Protein AF-A0A920ANR1-F1 (afdb_monomer)

Foldseek 3Di:
DDKDKDKAFQCLPVCQVVQHQEEIEIEIPDDDCCVQVVCVPGSYHYDYDYFVPLLVLLLLLLLLLLLVLLLCVLVVVDDVVSVVSLVLSLVLSLVQCVLVVGDNVCCPPRSHSRNSCSSSPDCSNLSSVLSNCLNVVVVNVPDPVVPRSNLVSLVVLVPPPSDPCVVPLSSVLSSVVVVPDDNVVSVVVVVPDDDDDD

Mean predicted aligned error: 4.08 Å

Nearest PDB structures (foldseek):
  3k96-assembly1_B  TM=9.036E-01  e=1.913E-11  Coxiella burnetii RSA 493
  1z82-assembly1_B  TM=8.761E-01  e=7.808E-11  Thermotoga maritima MSB8
  1n1e-assembly1_B  TM=9.189E-01  e=4.307E-10  Leishmania mexicana
  1evy-assembly1_A  TM=8.720E-01  e=5.537E-10  Leishmania mexicana
  6e90-assembly2_B  TM=8.122E-01  e=1.460E-07  Homo sapiens

Radius of gyration: 17.28 Å; Cα contacts (8 Å, |Δi|>4): 291; chains: 1; bounding box: 46×39×44 Å

Sequence (198 aa):
MKNYHFLSGPSFADEVLYGKPTALSLSSNKINKNIGNIFKDTNIRIYYSEGYKTLEFLGILKNIYAIGAGIIDATSLGQNARAAYITRCIVEIKSILKSLNLNTNMIYSLGGIGDLILSCSSNKSRNYNFGFCFEKKNKYKTLNRKTIEGINSCLNIKNNKKINISKFPIINSVIKIINGSPPKKEIKILLNRKFKNE

Structure (mmCIF, N/CA/C/O backbone):
data_AF-A0A920ANR1-F1
#
_entry.id   AF-A0A920ANR1-F1
#
loop_
_atom_site.group_PDB
_atom_site.id
_atom_site.type_symbol
_atom_site.label_atom_id
_atom_site.label_alt_id
_atom_site.label_comp_id
_atom_site.label_asym_id
_atom_site.label_entity_id
_atom_site.label_seq_id
_atom_site.pdbx_PDB_ins_code
_atom_site.Cartn_x
_atom_site.Cartn_y
_atom_site.Cartn_z
_atom_site.occupancy
_atom_site.B_iso_or_equiv
_atom_site.auth_seq_id
_atom_site.auth_comp_id
_atom_site.auth_asym_id
_atom_site.auth_atom_id
_atom_site.pdbx_PDB_model_num
ATOM 1 N N . MET A 1 1 ? 29.065 4.389 -4.515 1.00 56.06 1 MET A N 1
ATOM 2 C CA . MET A 1 1 ? 27.816 3.649 -4.205 1.00 56.06 1 MET A CA 1
ATOM 3 C C . MET A 1 1 ? 27.640 2.537 -5.231 1.00 56.06 1 MET A C 1
ATOM 5 O O . MET A 1 1 ? 27.816 2.819 -6.410 1.00 56.06 1 MET A O 1
ATOM 9 N N . LYS A 1 2 ? 27.332 1.298 -4.816 1.00 72.44 2 LYS A N 1
ATOM 10 C CA . LYS A 1 2 ? 26.993 0.208 -5.754 1.00 72.44 2 LYS A CA 1
ATOM 11 C C . LYS A 1 2 ? 25.736 0.588 -6.552 1.00 72.44 2 LYS A C 1
ATOM 13 O O . LYS A 1 2 ? 24.834 1.211 -5.996 1.00 72.44 2 LYS A O 1
ATOM 18 N N . ASN A 1 3 ? 25.698 0.251 -7.840 1.00 84.31 3 ASN A N 1
ATOM 19 C CA . ASN A 1 3 ? 24.499 0.413 -8.663 1.00 84.31 3 ASN A CA 1
ATOM 20 C C . ASN A 1 3 ? 23.515 -0.706 -8.307 1.00 84.31 3 ASN A C 1
ATOM 22 O O . ASN A 1 3 ? 23.894 -1.873 -8.382 1.00 84.31 3 ASN A O 1
ATOM 26 N N . TYR A 1 4 ? 22.298 -0.364 -7.894 1.00 87.94 4 TYR A N 1
ATOM 27 C CA . TYR A 1 4 ? 21.265 -1.346 -7.568 1.00 87.94 4 TYR A CA 1
ATOM 28 C C . TYR A 1 4 ? 19.956 -0.997 -8.264 1.00 87.94 4 TYR A C 1
ATOM 30 O O . TYR A 1 4 ? 19.668 0.172 -8.537 1.00 87.94 4 TYR A O 1
ATOM 38 N N . HIS A 1 5 ? 19.166 -2.025 -8.552 1.00 91.00 5 HIS A N 1
ATOM 39 C CA . HIS A 1 5 ? 17.889 -1.911 -9.242 1.00 91.00 5 HIS A CA 1
ATOM 40 C C . HIS A 1 5 ? 16.788 -2.450 -8.340 1.00 91.00 5 HIS A C 1
ATOM 42 O O . HIS A 1 5 ? 16.954 -3.466 -7.671 1.00 91.00 5 HIS A O 1
ATOM 48 N N . PHE A 1 6 ? 15.674 -1.738 -8.315 1.00 91.75 6 PHE A N 1
ATOM 49 C CA . PHE A 1 6 ? 14.505 -2.027 -7.510 1.00 91.75 6 PHE A CA 1
ATOM 50 C C . PHE A 1 6 ? 13.339 -2.352 -8.436 1.00 91.75 6 PHE A C 1
ATOM 52 O O . PHE A 1 6 ? 13.043 -1.585 -9.356 1.00 91.75 6 PHE A O 1
ATOM 59 N N . LEU A 1 7 ? 12.695 -3.487 -8.185 1.00 93.69 7 LEU A N 1
ATOM 60 C CA . LEU A 1 7 ? 11.531 -3.961 -8.918 1.00 93.69 7 LEU A CA 1
ATOM 61 C C . LEU A 1 7 ? 10.326 -3.921 -7.977 1.00 93.69 7 LEU A C 1
ATOM 63 O O . LEU A 1 7 ? 10.382 -4.476 -6.882 1.00 93.69 7 LEU A O 1
ATOM 67 N N . SER A 1 8 ? 9.250 -3.252 -8.380 1.00 94.06 8 SER A N 1
ATOM 68 C CA . SER A 1 8 ? 8.044 -3.120 -7.560 1.00 94.06 8 SER A CA 1
ATOM 69 C C . SER A 1 8 ? 6.803 -2.962 -8.422 1.00 94.06 8 SER A C 1
ATOM 71 O O . SER A 1 8 ? 6.839 -2.339 -9.481 1.00 94.06 8 SER A O 1
ATOM 73 N N . GLY A 1 9 ? 5.700 -3.548 -7.979 1.00 95.81 9 GLY A N 1
ATOM 74 C CA . GLY A 1 9 ? 4.444 -3.559 -8.706 1.00 95.81 9 GLY A CA 1
ATOM 75 C C . GLY A 1 9 ? 3.549 -4.706 -8.249 1.00 95.81 9 GLY A C 1
ATOM 76 O O . GLY A 1 9 ? 3.960 -5.508 -7.411 1.00 95.81 9 GLY A O 1
ATOM 77 N N . PRO A 1 10 ? 2.325 -4.784 -8.786 1.00 96.44 10 PRO A N 1
ATOM 78 C CA . PRO A 1 10 ? 1.411 -5.877 -8.501 1.00 96.44 10 PRO A CA 1
ATOM 79 C C . PRO A 1 10 ? 1.960 -7.196 -9.068 1.00 96.44 10 PRO A C 1
ATOM 81 O O . PRO A 1 10 ? 1.969 -7.393 -10.280 1.00 96.44 10 PRO A O 1
ATOM 84 N N . SER A 1 11 ? 2.432 -8.093 -8.198 1.00 95.50 11 SER A N 1
ATOM 85 C CA . SER A 1 11 ? 3.096 -9.340 -8.609 1.00 95.50 11 SER A CA 1
ATOM 86 C C . SER A 1 11 ? 2.984 -10.457 -7.570 1.00 95.50 11 SER A C 1
ATOM 88 O O . SER A 1 11 ? 3.973 -10.873 -6.961 1.00 95.50 11 SER A O 1
ATOM 90 N N . PHE A 1 12 ? 1.774 -10.979 -7.346 1.00 94.88 12 PHE A N 1
ATOM 91 C CA . PHE A 1 12 ? 1.640 -12.176 -6.512 1.00 94.88 12 PHE A CA 1
ATOM 92 C C . PHE A 1 12 ? 2.493 -13.319 -7.072 1.00 94.88 12 PHE A C 1
ATOM 94 O O . PHE A 1 12 ? 2.403 -13.658 -8.250 1.00 94.88 12 PHE A O 1
ATOM 101 N N . ALA A 1 13 ? 3.352 -13.884 -6.221 1.00 92.69 13 ALA A N 1
ATOM 102 C CA . ALA A 1 13 ? 4.386 -14.826 -6.641 1.00 92.69 13 ALA A CA 1
ATOM 103 C C . ALA A 1 13 ? 3.799 -16.068 -7.322 1.00 92.69 13 ALA A C 1
ATOM 105 O O . ALA A 1 13 ? 4.332 -16.533 -8.318 1.00 92.69 13 ALA A O 1
ATOM 106 N N . ASP A 1 14 ? 2.676 -16.569 -6.819 1.00 93.62 14 ASP A N 1
ATOM 107 C CA . ASP A 1 14 ? 1.906 -17.658 -7.408 1.00 93.62 14 ASP A CA 1
ATOM 108 C C . ASP A 1 14 ? 1.413 -17.320 -8.823 1.00 93.62 14 ASP A C 1
ATOM 110 O O . ASP A 1 14 ? 1.565 -18.129 -9.730 1.00 93.62 14 ASP A O 1
ATOM 114 N N . GLU A 1 15 ? 0.905 -16.111 -9.062 1.00 95.94 15 GLU A N 1
ATOM 115 C CA . GLU A 1 15 ? 0.478 -15.689 -10.405 1.00 95.94 15 GLU A CA 1
ATOM 116 C C . GLU A 1 15 ? 1.656 -15.559 -11.373 1.00 95.94 15 GLU A C 1
ATOM 118 O O . GLU A 1 15 ? 1.554 -16.002 -12.518 1.00 95.94 15 GLU A O 1
ATOM 123 N N . VAL A 1 16 ? 2.793 -15.042 -10.899 1.00 96.06 16 VAL A N 1
ATOM 124 C CA . VAL A 1 16 ? 4.039 -14.996 -11.675 1.00 96.06 16 VAL A CA 1
ATOM 125 C C . VAL A 1 16 ? 4.520 -16.408 -12.025 1.00 96.06 16 VAL A C 1
ATOM 127 O O . VAL A 1 16 ? 4.852 -16.667 -13.180 1.00 96.06 16 VAL A O 1
ATOM 130 N N . LEU A 1 17 ? 4.513 -17.334 -11.060 1.00 96.06 17 LEU A N 1
ATOM 131 C CA . LEU A 1 17 ? 4.903 -18.735 -11.260 1.00 96.06 17 LEU A CA 1
ATOM 132 C C . LEU A 1 17 ? 4.004 -19.449 -12.278 1.00 96.06 17 LEU A C 1
ATOM 134 O O . LEU A 1 17 ? 4.497 -20.239 -13.076 1.00 96.06 17 LEU A O 1
ATOM 138 N N . TYR A 1 18 ? 2.706 -19.139 -12.296 1.00 96.94 18 TYR A N 1
ATOM 139 C CA . TYR A 1 18 ? 1.759 -19.663 -13.286 1.00 96.94 18 TYR A CA 1
ATOM 140 C C . TYR A 1 18 ? 1.751 -18.886 -14.612 1.00 96.94 18 TYR A C 1
ATOM 142 O O . TYR A 1 18 ? 0.837 -19.061 -15.422 1.00 96.94 18 TYR A O 1
ATOM 150 N N . GLY A 1 19 ? 2.729 -18.004 -14.836 1.00 96.44 19 GLY A N 1
ATOM 151 C CA . GLY A 1 19 ? 2.866 -17.245 -16.074 1.00 96.44 19 GLY A CA 1
ATOM 152 C C . GLY A 1 19 ? 1.687 -16.311 -16.347 1.00 96.44 19 GLY A C 1
ATOM 153 O O . GLY A 1 19 ? 1.358 -16.073 -17.504 1.00 96.44 19 GLY A O 1
ATOM 154 N N . LYS A 1 20 ? 1.001 -15.794 -15.324 1.00 97.75 20 LYS A N 1
ATOM 155 C CA . LYS A 1 20 ? -0.071 -14.813 -15.530 1.00 97.75 20 LYS 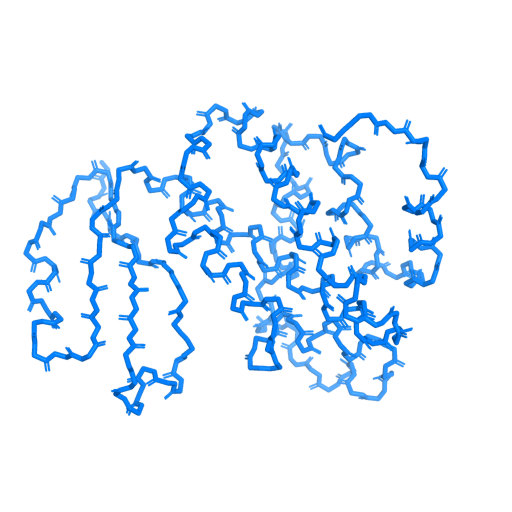A CA 1
ATOM 156 C C . LYS A 1 20 ? 0.515 -13.432 -15.869 1.00 97.75 20 LYS A C 1
ATOM 158 O O . LYS A 1 20 ? 1.598 -13.097 -15.378 1.00 97.75 20 LYS A O 1
ATOM 163 N N . PRO A 1 21 ? -0.184 -12.617 -16.686 1.00 97.94 21 PRO A N 1
ATOM 164 C CA . PRO A 1 21 ? 0.271 -11.274 -17.031 1.00 97.94 21 PRO A CA 1
ATOM 165 C C . PRO A 1 21 ? 0.593 -10.444 -15.788 1.00 97.94 21 PRO A C 1
ATOM 167 O O . PRO A 1 21 ? -0.245 -10.283 -14.905 1.00 97.94 21 PRO A O 1
ATOM 170 N N . THR A 1 22 ? 1.812 -9.916 -15.728 1.00 97.88 22 THR A N 1
ATOM 171 C CA . THR A 1 22 ? 2.321 -9.152 -14.584 1.00 97.88 22 THR A CA 1
ATOM 172 C C . THR A 1 22 ? 3.025 -7.901 -15.093 1.00 97.88 22 THR A C 1
ATOM 174 O O . THR A 1 22 ? 3.828 -7.973 -16.017 1.00 97.88 22 THR A O 1
ATOM 177 N N . ALA A 1 23 ? 2.762 -6.741 -14.495 1.00 97.50 23 ALA A N 1
ATOM 178 C CA . ALA A 1 23 ? 3.420 -5.490 -14.867 1.00 97.50 23 ALA A CA 1
ATOM 179 C C . ALA A 1 23 ? 4.179 -4.914 -13.670 1.00 97.50 23 ALA A C 1
ATOM 181 O O . ALA A 1 23 ? 3.618 -4.764 -12.585 1.00 97.50 23 ALA A O 1
ATOM 182 N N . LEU A 1 24 ? 5.448 -4.555 -13.871 1.00 97.12 24 LEU A N 1
ATOM 183 C CA . LEU A 1 24 ? 6.342 -4.100 -12.806 1.00 97.12 24 LEU A CA 1
ATOM 184 C C . LEU A 1 24 ? 7.058 -2.802 -13.173 1.00 97.12 24 LEU A C 1
ATOM 186 O O . LEU A 1 24 ? 7.489 -2.605 -14.308 1.00 97.12 24 LEU A O 1
ATOM 190 N N . SER A 1 25 ? 7.235 -1.929 -12.186 1.00 96.44 25 SER A N 1
ATOM 191 C CA . SER A 1 25 ? 8.137 -0.785 -12.258 1.00 96.44 25 SER A CA 1
ATOM 192 C C . SER A 1 25 ? 9.563 -1.212 -11.909 1.00 96.44 25 SER A C 1
ATOM 194 O O . SER A 1 25 ? 9.802 -1.765 -10.837 1.00 96.44 25 SER A O 1
ATOM 196 N N . LEU A 1 26 ? 10.516 -0.914 -12.790 1.00 95.69 26 LEU A N 1
ATOM 197 C CA . LEU A 1 26 ? 11.950 -1.069 -12.560 1.00 95.69 26 LEU A CA 1
ATOM 198 C C . LEU A 1 26 ? 12.580 0.313 -12.387 1.00 95.69 26 LEU A C 1
ATOM 200 O O . LEU A 1 26 ? 12.475 1.158 -13.273 1.00 95.69 26 LEU A O 1
ATOM 204 N N . SER A 1 27 ? 13.268 0.541 -11.274 1.00 94.12 27 SER A N 1
ATOM 205 C CA . SER A 1 27 ? 13.925 1.814 -10.974 1.00 94.12 27 SER A CA 1
ATOM 206 C C . SER A 1 27 ? 15.315 1.598 -10.394 1.00 94.12 27 SER A C 1
ATOM 208 O O . SER A 1 27 ? 15.627 0.540 -9.864 1.00 94.12 27 SER A O 1
ATOM 210 N N . SER A 1 28 ? 16.179 2.602 -10.486 1.00 92.56 28 SER A N 1
ATOM 211 C CA . SER A 1 28 ? 17.547 2.545 -9.967 1.00 92.56 28 SER A CA 1
ATOM 212 C C . SER A 1 28 ? 18.103 3.955 -9.787 1.00 92.56 28 SER A C 1
ATOM 214 O O . SER A 1 28 ? 17.519 4.918 -10.283 1.00 92.56 28 SER A O 1
ATOM 216 N N . ASN A 1 29 ? 19.233 4.084 -9.094 1.00 89.75 29 ASN A N 1
ATOM 217 C CA . ASN A 1 29 ? 20.048 5.296 -9.130 1.00 89.75 29 ASN A CA 1
ATOM 218 C C . ASN A 1 29 ? 20.759 5.485 -10.484 1.00 89.75 29 ASN A C 1
ATOM 220 O O . ASN A 1 29 ? 20.973 6.623 -10.890 1.00 89.75 29 ASN A O 1
ATOM 224 N N . LYS A 1 30 ? 21.103 4.399 -11.192 1.00 90.62 30 LYS A N 1
ATOM 225 C CA . LYS A 1 30 ? 21.605 4.421 -12.575 1.00 90.62 30 LYS A CA 1
ATOM 226 C C . LYS A 1 30 ? 21.018 3.240 -13.348 1.00 90.62 30 LYS A C 1
ATOM 228 O O . LYS A 1 30 ? 21.574 2.137 -13.392 1.00 90.62 30 LYS A O 1
ATOM 233 N N . ILE A 1 31 ? 19.855 3.473 -13.952 1.00 88.62 31 ILE A N 1
ATOM 234 C CA . ILE A 1 31 ? 19.064 2.405 -14.560 1.00 88.62 31 ILE A CA 1
ATOM 235 C C . ILE A 1 31 ? 19.802 1.727 -15.718 1.00 88.62 31 ILE A C 1
ATOM 237 O O . ILE A 1 31 ? 20.310 2.378 -16.626 1.00 88.62 31 ILE A O 1
ATOM 241 N N . ASN A 1 32 ? 19.864 0.396 -15.669 1.00 90.69 32 ASN A N 1
ATOM 242 C CA . ASN A 1 32 ? 20.399 -0.427 -16.743 1.00 90.69 32 ASN A CA 1
ATOM 243 C C . ASN A 1 32 ? 19.209 -1.007 -17.505 1.00 90.69 32 ASN A C 1
ATOM 245 O O . ASN A 1 32 ? 18.534 -1.911 -17.010 1.00 90.69 32 ASN A O 1
ATOM 249 N N . LYS A 1 33 ? 18.937 -0.473 -18.700 1.00 89.69 33 LYS A N 1
ATOM 250 C CA . LYS A 1 33 ? 17.784 -0.903 -19.499 1.00 89.69 33 LYS A CA 1
ATOM 251 C C . LYS A 1 33 ? 17.888 -2.370 -19.933 1.00 89.69 33 LYS A C 1
ATOM 253 O O . LYS A 1 33 ? 16.849 -3.011 -20.063 1.00 89.69 33 LYS A O 1
ATOM 258 N N . ASN A 1 34 ? 19.092 -2.944 -20.005 1.00 92.31 34 ASN A N 1
ATOM 259 C CA . ASN A 1 34 ? 19.286 -4.351 -20.373 1.00 92.31 34 ASN A CA 1
ATOM 260 C C . ASN A 1 34 ? 18.657 -5.330 -19.370 1.00 92.31 34 ASN A C 1
ATOM 262 O O . ASN A 1 34 ? 18.350 -6.453 -19.748 1.00 92.31 34 ASN A O 1
ATOM 266 N N . ILE A 1 35 ? 18.384 -4.912 -18.127 1.00 91.75 35 ILE A N 1
ATOM 267 C CA . ILE A 1 35 ? 17.653 -5.742 -17.152 1.00 91.75 35 ILE A CA 1
ATOM 268 C C . ILE A 1 35 ? 16.242 -6.072 -17.650 1.00 91.75 35 ILE A C 1
ATOM 270 O O . ILE A 1 35 ? 15.739 -7.157 -17.386 1.00 91.75 35 ILE A O 1
ATOM 274 N N . GLY A 1 36 ? 15.615 -5.175 -18.417 1.00 93.00 36 GLY A N 1
ATOM 275 C CA . GLY A 1 36 ? 14.313 -5.448 -19.025 1.00 93.00 36 GLY A CA 1
ATOM 276 C C . GLY A 1 36 ? 14.344 -6.637 -19.989 1.00 93.00 36 GLY A C 1
ATOM 277 O O . GLY A 1 36 ? 13.360 -7.364 -20.078 1.00 93.00 36 GLY A O 1
ATOM 278 N N . ASN A 1 37 ? 15.484 -6.891 -20.644 1.00 93.81 37 ASN A N 1
ATOM 279 C CA . ASN A 1 37 ? 15.624 -7.990 -21.602 1.00 93.81 37 ASN A CA 1
ATOM 280 C C . ASN A 1 37 ? 15.560 -9.367 -20.932 1.00 93.81 37 ASN A C 1
ATOM 282 O O . ASN A 1 37 ? 15.189 -10.328 -21.594 1.00 93.81 37 ASN A O 1
ATOM 286 N N . ILE A 1 38 ? 15.843 -9.458 -19.626 1.00 94.25 38 ILE A N 1
ATOM 287 C CA . ILE A 1 38 ? 15.708 -10.700 -18.843 1.00 94.25 38 ILE A CA 1
ATOM 288 C C . ILE A 1 38 ? 14.252 -11.205 -18.862 1.00 94.25 38 ILE A C 1
ATOM 290 O O . ILE A 1 38 ? 14.008 -12.398 -18.722 1.00 94.25 38 ILE A O 1
ATOM 294 N N . PHE A 1 39 ? 13.284 -10.309 -19.076 1.00 95.25 39 PHE A N 1
ATOM 295 C CA . PHE A 1 39 ? 11.854 -10.616 -19.047 1.00 95.25 39 PHE A CA 1
ATOM 296 C C . PHE A 1 39 ? 11.218 -10.762 -20.440 1.00 95.25 39 PHE A C 1
ATOM 298 O O . PHE A 1 39 ? 10.007 -10.952 -20.520 1.00 95.25 39 PHE A O 1
ATOM 305 N N . LYS A 1 40 ? 11.992 -10.661 -21.534 1.00 92.44 40 LYS A N 1
ATOM 306 C CA . LYS A 1 40 ? 11.461 -10.552 -22.908 1.00 92.44 40 LYS A CA 1
ATOM 307 C C . LYS A 1 40 ? 10.573 -11.731 -23.321 1.00 92.44 40 LYS A C 1
ATOM 309 O O . LYS A 1 40 ? 9.545 -11.507 -23.949 1.00 92.44 40 LYS A O 1
ATOM 314 N N . ASP A 1 41 ? 10.938 -12.941 -22.911 1.00 94.75 41 ASP A N 1
ATOM 315 C CA . ASP A 1 41 ? 10.225 -14.179 -23.253 1.00 94.75 41 ASP A CA 1
ATOM 316 C C . ASP A 1 41 ? 9.337 -14.668 -22.091 1.00 94.75 41 ASP A C 1
ATOM 318 O O . ASP A 1 41 ? 9.094 -15.859 -21.911 1.00 94.75 41 ASP A O 1
ATOM 322 N N . THR A 1 42 ? 8.870 -13.733 -21.259 1.00 96.00 42 THR A N 1
ATOM 323 C CA . THR A 1 42 ? 7.984 -13.992 -20.116 1.00 96.00 42 THR A CA 1
ATOM 324 C C . THR A 1 42 ? 6.688 -13.189 -20.240 1.00 96.00 42 THR A C 1
ATOM 326 O O . THR A 1 42 ? 6.604 -12.241 -21.016 1.00 96.00 42 THR A O 1
ATOM 329 N N . ASN A 1 43 ? 5.694 -13.485 -19.397 1.00 97.50 43 ASN A N 1
ATOM 330 C CA . ASN A 1 43 ? 4.470 -12.676 -19.283 1.00 97.50 43 ASN A CA 1
ATOM 331 C C . ASN A 1 43 ? 4.631 -11.456 -18.349 1.00 97.50 43 ASN A C 1
ATOM 333 O O . ASN A 1 43 ? 3.644 -10.908 -17.849 1.00 97.50 43 ASN A O 1
ATOM 337 N N . ILE A 1 44 ? 5.875 -11.027 -18.100 1.00 98.06 44 ILE A N 1
ATOM 338 C CA . ILE A 1 44 ? 6.210 -9.876 -17.259 1.00 98.06 44 ILE A CA 1
ATOM 339 C C . ILE A 1 44 ? 6.545 -8.666 -18.137 1.00 98.06 44 ILE A C 1
ATOM 341 O O . ILE A 1 44 ? 7.512 -8.661 -18.897 1.00 98.06 44 ILE A O 1
ATOM 345 N N . ARG A 1 45 ? 5.794 -7.577 -17.966 1.00 97.25 45 ARG A N 1
ATOM 346 C CA . ARG A 1 45 ? 6.056 -6.287 -18.607 1.00 97.25 45 ARG A CA 1
ATOM 347 C C . ARG A 1 45 ? 6.800 -5.346 -17.660 1.00 97.25 45 ARG A C 1
ATOM 349 O O . ARG A 1 45 ? 6.275 -4.954 -16.620 1.00 97.25 45 ARG A O 1
ATOM 356 N N . ILE A 1 46 ? 7.997 -4.918 -18.060 1.00 96.88 46 ILE A N 1
ATOM 357 C CA . ILE A 1 46 ? 8.797 -3.933 -17.316 1.00 96.88 46 ILE A CA 1
ATOM 358 C C . ILE A 1 46 ? 8.519 -2.499 -17.781 1.00 96.88 46 ILE A C 1
ATOM 360 O O . ILE A 1 46 ? 8.618 -2.192 -18.970 1.00 96.88 46 ILE A O 1
ATOM 364 N N . TYR A 1 47 ? 8.257 -1.611 -16.823 1.00 95.75 47 TYR A N 1
ATOM 365 C CA . TYR A 1 47 ? 8.167 -0.163 -16.995 1.00 95.75 47 TYR A CA 1
ATOM 366 C C . TYR A 1 47 ? 9.317 0.509 -16.248 1.00 95.75 47 TYR A C 1
ATOM 368 O O . TYR A 1 47 ? 9.411 0.420 -15.025 1.00 95.75 47 TYR A O 1
ATOM 376 N N . TYR A 1 48 ? 10.199 1.191 -16.970 1.00 94.75 48 TYR A N 1
ATOM 377 C CA . TYR A 1 48 ? 11.279 1.950 -16.345 1.00 94.75 48 TYR A CA 1
ATOM 378 C C . TYR A 1 48 ? 10.714 3.165 -15.607 1.00 94.75 48 TYR A C 1
ATOM 380 O O . TYR A 1 48 ? 9.830 3.852 -16.116 1.00 94.75 48 TYR A O 1
ATOM 388 N N . SER A 1 49 ? 11.214 3.419 -14.404 1.00 91.25 49 SER A N 1
ATOM 389 C CA . SER A 1 49 ? 10.718 4.474 -13.531 1.00 91.25 49 SER A CA 1
ATOM 390 C C . SER A 1 49 ? 11.874 5.286 -12.954 1.00 91.25 49 SER A C 1
ATOM 392 O O . SER A 1 49 ? 12.912 4.740 -12.580 1.00 91.25 49 SER A O 1
ATOM 394 N N . GLU A 1 50 ? 11.690 6.602 -12.897 1.00 82.00 50 GLU A N 1
ATOM 395 C CA . GLU A 1 50 ? 12.680 7.556 -12.407 1.00 82.00 50 GLU A CA 1
ATOM 396 C C . GLU A 1 50 ? 12.332 7.952 -10.967 1.00 82.00 50 GLU A C 1
ATOM 398 O O . GLU A 1 50 ? 11.523 8.844 -10.722 1.00 82.00 50 GLU A O 1
ATOM 403 N N . GLY A 1 51 ? 12.908 7.250 -9.986 1.00 86.62 51 GLY A N 1
ATOM 404 C CA . GLY A 1 51 ? 12.795 7.638 -8.575 1.00 86.62 51 GLY A CA 1
ATOM 405 C C . GLY A 1 51 ? 12.708 6.463 -7.613 1.00 86.62 51 GLY A C 1
ATOM 406 O O . GLY A 1 51 ? 11.708 6.271 -6.920 1.00 86.62 51 GLY A O 1
ATOM 407 N N . TYR A 1 52 ? 13.796 5.697 -7.521 1.00 91.50 52 TYR A N 1
ATOM 408 C CA . TYR A 1 52 ? 13.816 4.451 -6.748 1.00 91.50 52 TYR A CA 1
ATOM 409 C C . TYR A 1 52 ? 13.463 4.678 -5.270 1.00 91.50 52 TYR A C 1
ATOM 411 O O . TYR A 1 52 ? 12.702 3.900 -4.710 1.00 91.50 52 TYR A O 1
ATOM 419 N N . LYS A 1 53 ? 13.915 5.793 -4.672 1.00 93.69 53 LYS A N 1
ATOM 420 C CA . LYS A 1 53 ? 13.632 6.142 -3.269 1.00 93.69 53 LYS A CA 1
ATOM 421 C C . LYS A 1 53 ? 12.137 6.250 -2.989 1.00 93.69 53 LYS A C 1
ATOM 423 O O . LYS A 1 53 ? 11.673 5.840 -1.931 1.00 93.69 53 LYS A O 1
ATOM 428 N N . THR A 1 54 ? 11.379 6.820 -3.926 1.00 95.81 54 THR A N 1
ATOM 429 C CA . THR A 1 54 ? 9.931 6.943 -3.769 1.00 95.81 54 THR A CA 1
ATOM 430 C C . THR A 1 54 ? 9.259 5.580 -3.876 1.00 95.81 54 THR A C 1
ATOM 432 O O . THR A 1 54 ? 8.395 5.282 -3.059 1.00 95.81 54 THR A O 1
ATOM 435 N N . LEU A 1 55 ? 9.659 4.742 -4.841 1.00 95.06 55 LEU A N 1
ATOM 436 C CA . LEU A 1 55 ? 9.110 3.388 -4.986 1.00 95.06 55 LEU A CA 1
ATOM 437 C C . LEU A 1 55 ? 9.417 2.504 -3.774 1.00 95.06 55 LEU A C 1
ATOM 439 O O . LEU A 1 55 ? 8.525 1.819 -3.287 1.00 95.06 55 LEU A O 1
ATOM 443 N N . GLU A 1 56 ? 10.638 2.563 -3.241 1.00 93.75 56 GLU A N 1
ATOM 444 C CA . GLU A 1 56 ? 11.001 1.883 -1.991 1.00 93.75 56 GLU A CA 1
ATOM 445 C C . GLU A 1 56 ? 10.074 2.320 -0.850 1.00 93.75 56 GLU A C 1
ATOM 447 O O . GLU A 1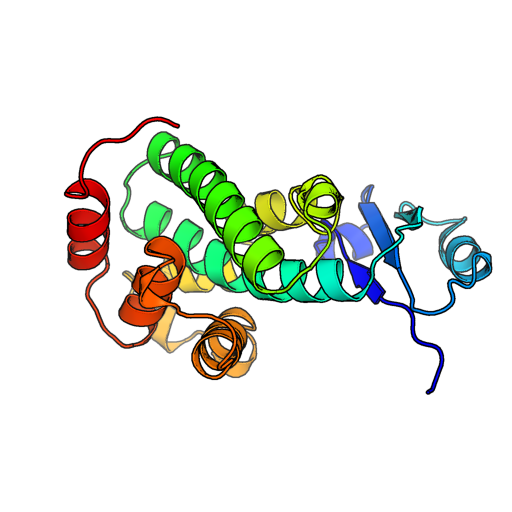 56 ? 9.541 1.494 -0.107 1.00 93.75 56 GLU A O 1
ATOM 452 N N . PHE A 1 57 ? 9.827 3.628 -0.744 1.00 95.31 57 PHE A N 1
ATOM 453 C CA . PHE A 1 57 ? 8.963 4.177 0.291 1.00 95.31 57 PHE A CA 1
ATOM 454 C C . PHE A 1 57 ? 7.494 3.756 0.124 1.00 95.31 57 PHE A C 1
ATOM 456 O O . PHE A 1 57 ? 6.829 3.416 1.104 1.00 95.31 57 PHE A O 1
ATOM 463 N N . LEU A 1 58 ? 6.993 3.718 -1.113 1.00 96.75 58 LEU A N 1
ATOM 464 C CA . LEU A 1 58 ? 5.658 3.211 -1.440 1.00 96.75 58 LEU A CA 1
ATOM 465 C C . LEU A 1 58 ? 5.510 1.728 -1.062 1.00 96.75 58 LEU A C 1
ATOM 467 O O . LEU A 1 58 ? 4.500 1.359 -0.460 1.00 96.75 58 LEU A O 1
ATOM 471 N N . GLY A 1 59 ? 6.544 0.915 -1.302 1.00 95.00 59 GLY A N 1
ATOM 472 C CA . GLY A 1 59 ? 6.607 -0.491 -0.890 1.00 95.00 59 GLY A CA 1
ATOM 473 C C . GLY A 1 59 ? 6.480 -0.696 0.626 1.00 95.00 59 GLY A C 1
ATOM 474 O O . GLY A 1 59 ? 5.791 -1.608 1.082 1.00 95.00 59 GLY A O 1
ATOM 475 N N . ILE A 1 60 ? 7.077 0.192 1.427 1.00 95.44 60 ILE A N 1
ATOM 476 C CA . ILE A 1 60 ? 6.939 0.174 2.894 1.00 95.44 60 ILE A CA 1
ATOM 477 C C . ILE A 1 60 ? 5.505 0.528 3.301 1.00 95.44 60 ILE A C 1
ATOM 479 O O . ILE A 1 60 ? 4.886 -0.159 4.117 1.00 95.44 60 ILE A O 1
ATOM 483 N N . LEU A 1 61 ? 4.961 1.607 2.735 1.00 97.62 61 LEU A N 1
ATOM 484 C CA . LEU A 1 61 ? 3.643 2.111 3.107 1.00 97.62 61 LEU A CA 1
ATOM 485 C C . LEU A 1 61 ? 2.516 1.141 2.731 1.00 97.62 61 LEU A C 1
ATOM 487 O O . LEU A 1 61 ? 1.625 0.913 3.554 1.00 97.62 61 LEU A O 1
ATOM 491 N N . LYS A 1 62 ? 2.559 0.523 1.538 1.00 97.56 62 LYS A N 1
ATOM 492 C CA . LYS A 1 62 ? 1.506 -0.410 1.094 1.00 97.56 62 LYS A CA 1
ATOM 493 C C . LYS A 1 62 ? 1.299 -1.558 2.077 1.00 97.56 62 LYS A C 1
ATOM 495 O O . LYS A 1 62 ? 0.168 -1.973 2.300 1.00 97.56 62 LYS A O 1
ATOM 500 N N . ASN A 1 63 ? 2.375 -2.036 2.703 1.00 97.38 63 ASN A N 1
ATOM 501 C CA . ASN A 1 63 ? 2.333 -3.180 3.602 1.00 97.38 63 ASN A CA 1
ATOM 502 C C . ASN A 1 63 ? 1.575 -2.835 4.887 1.00 97.38 63 ASN A C 1
ATOM 504 O O . ASN A 1 63 ? 0.828 -3.662 5.403 1.00 97.38 63 ASN A O 1
ATOM 508 N N . ILE A 1 64 ? 1.716 -1.602 5.378 1.00 97.88 64 ILE A N 1
ATOM 509 C CA . ILE A 1 64 ? 0.978 -1.115 6.548 1.00 97.88 64 ILE A CA 1
ATOM 510 C C . ILE A 1 64 ? -0.496 -0.916 6.191 1.00 97.88 64 ILE A C 1
ATOM 512 O O . ILE A 1 64 ? -1.379 -1.367 6.921 1.00 97.88 64 ILE A O 1
ATOM 516 N N . TYR A 1 65 ? -0.773 -0.282 5.052 1.00 98.44 65 TYR A N 1
ATOM 517 C CA . TYR A 1 65 ? -2.147 -0.031 4.624 1.00 98.44 65 TYR A CA 1
ATOM 518 C C . TYR A 1 65 ? -2.903 -1.325 4.282 1.00 98.44 65 TYR A C 1
ATOM 520 O O . TYR A 1 65 ? -4.081 -1.454 4.607 1.00 98.44 65 TYR A O 1
ATOM 528 N N . ALA A 1 66 ? -2.221 -2.342 3.755 1.00 98.25 66 ALA A N 1
ATOM 529 C CA . ALA A 1 66 ? -2.801 -3.665 3.551 1.00 98.25 66 ALA A CA 1
ATOM 530 C C . ALA A 1 66 ? -3.296 -4.294 4.865 1.00 98.25 66 ALA A C 1
ATOM 532 O O . ALA A 1 66 ? -4.383 -4.867 4.885 1.00 98.25 66 ALA A O 1
ATOM 533 N N . ILE A 1 67 ? -2.563 -4.132 5.979 1.00 97.44 67 ILE A N 1
ATOM 534 C CA . ILE A 1 67 ? -3.029 -4.586 7.303 1.00 97.44 67 ILE A CA 1
ATOM 535 C C . ILE A 1 67 ? -4.342 -3.890 7.677 1.00 97.44 67 ILE A C 1
ATOM 537 O O . ILE A 1 67 ? -5.286 -4.551 8.106 1.00 97.44 67 ILE A O 1
ATOM 541 N N . GLY A 1 68 ? -4.429 -2.569 7.504 1.00 97.69 68 GLY A N 1
ATOM 542 C CA . GLY A 1 68 ? -5.655 -1.834 7.817 1.00 97.69 68 GLY A CA 1
ATOM 543 C C . GLY A 1 68 ? -6.840 -2.230 6.934 1.00 97.69 68 GLY A C 1
ATOM 544 O O . GLY A 1 68 ? -7.943 -2.379 7.455 1.00 97.69 68 GLY A O 1
ATOM 545 N N . ALA A 1 69 ? -6.618 -2.500 5.645 1.00 98.12 69 ALA A N 1
ATOM 546 C CA . ALA A 1 69 ? -7.654 -3.034 4.759 1.00 98.12 69 ALA A CA 1
ATOM 547 C C . ALA A 1 69 ? -8.171 -4.401 5.245 1.00 98.12 69 ALA A C 1
ATOM 549 O O . ALA A 1 69 ? -9.379 -4.619 5.307 1.00 98.12 69 ALA A O 1
ATOM 550 N N . GLY A 1 70 ? -7.273 -5.286 5.689 1.00 96.94 70 GLY A N 1
ATOM 551 C CA . GLY A 1 70 ? -7.660 -6.551 6.312 1.00 96.94 70 GLY A CA 1
ATOM 552 C C . GLY A 1 70 ? -8.497 -6.363 7.583 1.00 96.94 70 GLY A C 1
ATOM 553 O O . GLY A 1 70 ? -9.481 -7.069 7.780 1.00 96.94 70 GLY A O 1
ATOM 554 N N . ILE A 1 71 ? -8.146 -5.391 8.432 1.00 96.25 71 ILE A N 1
ATOM 555 C CA . ILE A 1 71 ? -8.896 -5.071 9.661 1.00 96.25 71 ILE A CA 1
ATOM 556 C C . ILE A 1 71 ? -10.312 -4.562 9.342 1.00 96.25 71 ILE A C 1
ATOM 558 O O . ILE A 1 71 ? -11.270 -4.921 10.031 1.00 96.25 71 ILE A O 1
ATOM 562 N N . ILE A 1 72 ? -10.465 -3.738 8.304 1.00 96.62 72 ILE A N 1
ATOM 563 C CA . ILE A 1 72 ? -11.778 -3.254 7.848 1.00 96.62 72 ILE A CA 1
ATOM 564 C C . ILE A 1 72 ? -12.681 -4.428 7.474 1.00 96.62 72 ILE A C 1
ATOM 566 O O . ILE A 1 72 ? -13.824 -4.501 7.927 1.00 96.62 72 ILE A O 1
ATOM 570 N N . ASP A 1 73 ? -12.146 -5.389 6.727 1.00 95.44 73 ASP A N 1
ATOM 571 C CA . ASP A 1 73 ? -12.917 -6.558 6.313 1.00 95.44 73 ASP A CA 1
ATOM 572 C C . ASP A 1 73 ? -13.151 -7.529 7.484 1.00 95.44 73 ASP A C 1
ATOM 574 O O . ASP A 1 73 ? -14.228 -8.115 7.587 1.00 95.44 73 ASP A O 1
ATOM 578 N N . ALA A 1 74 ? -12.217 -7.639 8.440 1.00 94.19 74 ALA A N 1
ATOM 579 C CA . ALA A 1 74 ? -12.423 -8.400 9.680 1.00 94.19 74 ALA A CA 1
ATOM 580 C C . ALA A 1 74 ? -13.579 -7.848 10.525 1.00 94.19 74 ALA A C 1
ATOM 582 O O . ALA A 1 74 ? -14.292 -8.605 11.182 1.00 94.19 74 ALA A O 1
ATOM 583 N N . THR A 1 75 ? -13.758 -6.526 10.510 1.00 94.50 75 THR A N 1
ATOM 584 C CA . THR A 1 75 ? -14.797 -5.818 11.269 1.00 94.50 75 THR A CA 1
ATOM 585 C C . THR A 1 75 ? -16.122 -5.698 10.515 1.00 94.50 75 THR A C 1
ATOM 587 O O . THR A 1 75 ? -17.063 -5.113 11.044 1.00 94.50 75 THR A O 1
ATOM 590 N N . SER A 1 76 ? -16.230 -6.308 9.325 1.00 94.56 76 SER A N 1
ATOM 591 C CA . SER A 1 76 ? -17.459 -6.379 8.520 1.00 94.56 76 SER A CA 1
ATOM 592 C C . SER A 1 76 ? -18.064 -5.009 8.173 1.00 94.56 76 SER A C 1
ATOM 594 O O . SER A 1 76 ? -19.279 -4.869 8.080 1.00 94.56 76 SER A O 1
ATOM 596 N N . LEU A 1 77 ? -17.225 -3.988 7.956 1.00 94.38 77 LEU A N 1
ATOM 597 C CA . LEU A 1 77 ? -17.676 -2.627 7.614 1.00 94.38 77 LEU A CA 1
ATOM 598 C C . LEU A 1 77 ? -18.146 -2.469 6.156 1.00 94.38 77 LEU A C 1
ATOM 600 O O . LEU A 1 77 ? -18.698 -1.433 5.787 1.00 94.38 77 LEU A O 1
ATOM 604 N N . GLY A 1 78 ? -17.914 -3.482 5.321 1.00 95.56 78 GLY A N 1
ATOM 605 C CA . GLY A 1 78 ? -18.338 -3.510 3.925 1.00 95.56 78 GLY A CA 1
ATOM 606 C C . GLY A 1 78 ? -17.371 -2.834 2.947 1.00 95.56 78 GLY A C 1
ATOM 607 O O . GLY A 1 78 ? -16.392 -2.180 3.312 1.00 95.56 78 GLY A O 1
ATOM 608 N N . GLN A 1 79 ? -17.661 -3.004 1.656 1.00 96.12 79 GLN A N 1
ATOM 609 C CA . GLN A 1 79 ? -16.767 -2.592 0.568 1.00 96.12 79 GLN A CA 1
ATOM 610 C C . GL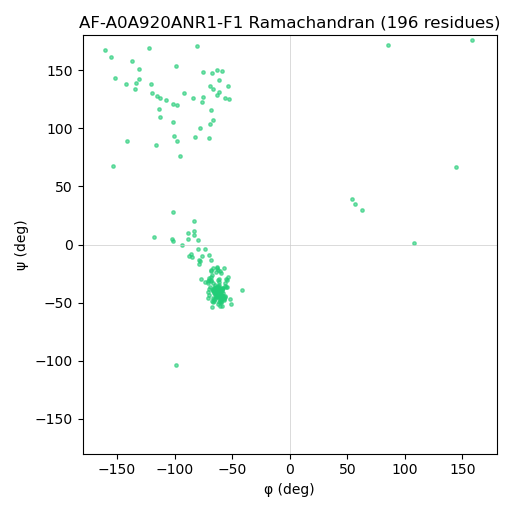N A 1 79 ? -16.632 -1.068 0.440 1.00 96.12 79 GLN A C 1
ATOM 612 O O . GLN A 1 79 ? -15.551 -0.590 0.101 1.00 96.12 79 GLN A O 1
ATOM 617 N N . ASN A 1 80 ? -17.675 -0.303 0.789 1.00 97.88 80 ASN A N 1
ATOM 618 C CA . ASN A 1 80 ? -17.629 1.164 0.811 1.00 97.88 80 ASN A CA 1
ATOM 619 C C . ASN A 1 80 ? -16.549 1.675 1.772 1.00 97.88 80 ASN A C 1
ATOM 621 O O . ASN A 1 80 ? -15.772 2.564 1.423 1.00 97.88 80 ASN A O 1
ATOM 625 N N . ALA A 1 81 ? -16.452 1.070 2.961 1.00 97.50 81 ALA A N 1
ATOM 626 C CA . ALA A 1 81 ? -15.422 1.415 3.933 1.00 97.50 81 ALA A CA 1
ATOM 627 C C . ALA A 1 81 ? -14.020 1.093 3.399 1.00 97.50 81 ALA A C 1
ATOM 629 O O . ALA A 1 81 ? -13.113 1.913 3.540 1.00 97.50 81 ALA A O 1
ATOM 630 N N . ARG A 1 82 ? -13.843 -0.057 2.732 1.00 97.56 82 ARG A N 1
ATOM 631 C CA . ARG A 1 82 ? -12.561 -0.439 2.119 1.00 97.56 82 ARG A CA 1
ATOM 632 C C . ARG A 1 82 ? -12.154 0.511 0.991 1.00 97.56 82 ARG A C 1
ATOM 634 O O . ARG A 1 82 ? -11.002 0.935 0.949 1.00 97.56 82 ARG A O 1
ATOM 641 N N . ALA A 1 83 ? -13.084 0.888 0.116 1.00 97.88 83 ALA A N 1
ATOM 642 C CA . ALA A 1 83 ? -12.827 1.846 -0.956 1.00 97.88 83 ALA A CA 1
ATOM 643 C C . ALA A 1 83 ? -12.430 3.220 -0.391 1.00 97.88 83 ALA A C 1
ATOM 645 O O . ALA A 1 83 ? -11.366 3.742 -0.728 1.00 97.88 83 ALA A O 1
ATOM 646 N N . ALA A 1 84 ? -13.219 3.761 0.545 1.00 97.62 84 ALA A N 1
ATOM 647 C CA . ALA A 1 84 ? -12.913 5.027 1.208 1.00 97.62 84 ALA A CA 1
ATOM 648 C C . ALA A 1 84 ? -11.553 4.981 1.922 1.00 97.62 84 ALA A C 1
ATOM 650 O O . ALA A 1 84 ? -10.759 5.918 1.823 1.00 97.62 84 ALA A O 1
ATOM 651 N N . TYR A 1 85 ? -11.246 3.873 2.599 1.00 98.38 85 TYR A N 1
ATOM 652 C CA . TYR A 1 85 ? -9.962 3.657 3.251 1.00 98.38 85 TYR A CA 1
ATOM 653 C C . TYR A 1 85 ? -8.792 3.731 2.272 1.00 98.38 85 TYR A C 1
ATOM 655 O O . TYR A 1 85 ? -7.876 4.519 2.505 1.00 98.38 85 TYR A O 1
ATOM 663 N N . ILE A 1 86 ? -8.824 2.968 1.174 1.00 98.31 86 ILE A N 1
ATOM 664 C CA . ILE A 1 86 ? -7.744 2.956 0.174 1.00 98.31 86 ILE A CA 1
ATOM 665 C C . ILE A 1 86 ? -7.542 4.366 -0.396 1.00 98.31 86 ILE A C 1
ATOM 667 O O . ILE A 1 86 ? -6.411 4.857 -0.432 1.00 98.31 86 ILE A O 1
ATOM 671 N N . THR A 1 87 ? -8.626 5.066 -0.738 1.00 97.44 87 THR A N 1
ATOM 672 C CA . THR A 1 87 ? -8.567 6.451 -1.226 1.00 97.44 87 THR A CA 1
ATOM 673 C C . THR A 1 87 ? -7.915 7.384 -0.207 1.00 97.44 87 THR A C 1
ATOM 675 O O . THR A 1 87 ? -7.018 8.159 -0.543 1.00 97.44 87 THR A O 1
ATOM 678 N N . ARG A 1 88 ? -8.291 7.300 1.076 1.00 97.69 88 ARG A N 1
ATOM 679 C CA . ARG A 1 88 ? -7.679 8.142 2.115 1.00 97.69 88 ARG A CA 1
ATOM 680 C C . ARG A 1 88 ? -6.227 7.754 2.420 1.00 97.69 88 ARG A C 1
ATOM 682 O O . ARG A 1 88 ? -5.448 8.651 2.745 1.00 97.69 88 ARG A O 1
ATOM 689 N N . CYS A 1 89 ? -5.837 6.488 2.249 1.00 98.19 89 CYS A N 1
ATOM 690 C CA . CYS A 1 89 ? -4.436 6.059 2.330 1.00 98.19 89 CYS A CA 1
ATOM 691 C C . CYS A 1 89 ? -3.583 6.753 1.265 1.00 98.19 89 CYS A C 1
ATOM 693 O O . CYS A 1 89 ? -2.506 7.246 1.579 1.00 98.19 89 CYS A O 1
ATOM 695 N N . ILE A 1 90 ? -4.081 6.884 0.032 1.00 97.94 90 ILE A N 1
ATOM 696 C CA . ILE A 1 90 ? -3.380 7.600 -1.047 1.00 97.94 90 ILE A CA 1
ATOM 697 C C . ILE A 1 90 ? -3.123 9.068 -0.667 1.00 97.94 90 ILE A C 1
ATOM 699 O O . ILE A 1 90 ? -2.037 9.600 -0.915 1.00 97.94 90 ILE A O 1
ATOM 703 N N . VAL A 1 91 ? -4.079 9.721 0.001 1.00 97.12 91 VAL A N 1
ATOM 704 C CA . VAL A 1 91 ? -3.903 11.103 0.481 1.00 97.12 91 VAL A CA 1
ATOM 705 C C . VAL A 1 91 ? -2.828 11.199 1.571 1.00 97.12 91 VAL A C 1
ATOM 707 O O . VAL A 1 91 ? -2.027 12.142 1.570 1.00 97.12 91 VAL A O 1
ATOM 710 N N . GLU A 1 92 ? -2.768 10.231 2.489 1.00 97.56 92 GLU 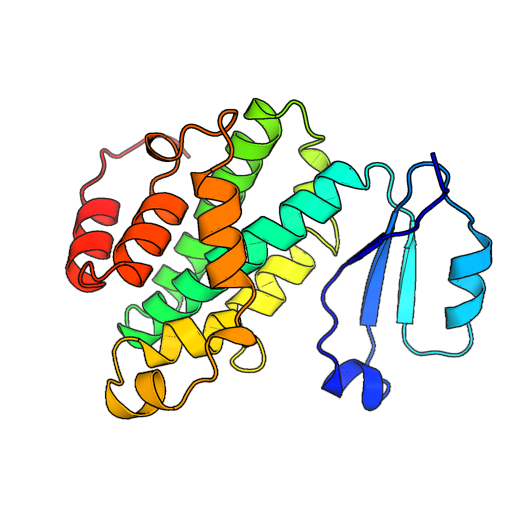A N 1
ATOM 711 C CA . GLU A 1 92 ? -1.681 10.158 3.471 1.00 97.56 92 GLU A CA 1
ATOM 712 C C . GLU A 1 92 ? -0.331 9.899 2.811 1.00 97.56 92 GLU A C 1
ATOM 714 O O . GLU A 1 92 ? 0.606 10.642 3.089 1.00 97.56 92 GLU A O 1
ATOM 719 N N . ILE A 1 93 ? -0.244 8.935 1.889 1.00 98.00 93 ILE A N 1
ATOM 720 C CA . ILE A 1 93 ? 0.966 8.648 1.106 1.00 98.00 93 ILE A CA 1
ATOM 721 C C . ILE A 1 93 ? 1.485 9.936 0.466 1.00 98.00 93 ILE A C 1
ATOM 723 O O . ILE A 1 93 ? 2.644 10.295 0.662 1.00 98.00 93 ILE A O 1
ATOM 727 N N . LYS A 1 94 ? 0.623 10.686 -0.233 1.00 97.75 94 LYS A N 1
ATOM 728 C CA . LYS A 1 94 ? 0.990 11.968 -0.854 1.00 97.75 94 LYS A CA 1
ATOM 729 C C . LYS A 1 94 ? 1.566 12.951 0.158 1.00 97.75 94 LYS A C 1
ATOM 731 O O . LYS A 1 94 ? 2.576 13.593 -0.116 1.00 97.75 94 LYS A O 1
ATOM 736 N N . SER A 1 95 ? 0.944 13.058 1.326 1.00 96.88 95 SER A N 1
ATOM 737 C CA . SER A 1 95 ? 1.364 13.983 2.380 1.00 96.88 95 SER A CA 1
ATOM 738 C C . SER A 1 95 ? 2.692 13.563 3.024 1.00 96.88 95 SER A C 1
ATOM 740 O O . SER A 1 95 ? 3.546 14.413 3.276 1.00 96.88 95 SER A O 1
ATOM 742 N N . ILE A 1 96 ? 2.906 12.258 3.225 1.00 97.19 96 ILE A N 1
ATOM 743 C CA . ILE A 1 96 ? 4.165 11.706 3.735 1.00 97.19 96 ILE A CA 1
ATOM 744 C C . ILE A 1 96 ? 5.288 11.928 2.717 1.00 97.19 96 ILE A C 1
ATOM 746 O O . ILE A 1 96 ? 6.333 12.464 3.081 1.00 97.19 96 ILE A O 1
ATOM 750 N N . LEU A 1 97 ? 5.073 11.600 1.438 1.00 97.19 97 LEU A N 1
ATOM 751 C CA . LEU A 1 97 ? 6.072 11.810 0.385 1.00 97.19 97 LEU A CA 1
ATOM 752 C C . LEU A 1 97 ? 6.474 13.286 0.272 1.00 97.19 97 LEU A C 1
ATOM 754 O O . LEU A 1 97 ? 7.668 13.579 0.226 1.00 97.19 97 LEU A O 1
ATOM 758 N N . LYS A 1 98 ? 5.506 14.216 0.329 1.00 96.50 98 LYS A N 1
ATOM 759 C CA . LYS A 1 98 ? 5.794 15.660 0.382 1.00 96.50 98 LYS A CA 1
ATOM 760 C C . LYS A 1 98 ? 6.675 16.028 1.572 1.00 96.50 98 LYS A C 1
ATOM 762 O O . LYS A 1 98 ? 7.651 16.743 1.393 1.00 96.50 98 LYS A O 1
ATOM 767 N N . SER A 1 99 ? 6.375 15.513 2.768 1.00 95.25 99 SER A N 1
ATOM 768 C CA . SER A 1 99 ? 7.179 15.797 3.969 1.00 95.25 99 SER A CA 1
ATOM 769 C C . SER A 1 99 ? 8.622 15.281 3.888 1.00 95.25 99 SER A C 1
ATOM 771 O O . SER A 1 99 ? 9.490 15.755 4.615 1.00 95.25 99 SER A O 1
ATOM 773 N N . LEU A 1 100 ? 8.883 14.326 2.991 1.00 95.31 10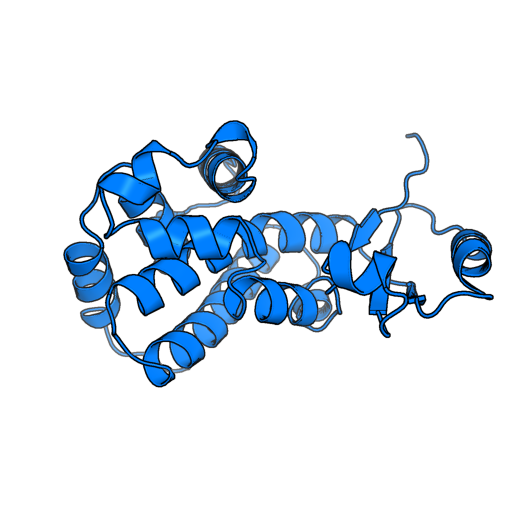0 LEU A N 1
ATOM 774 C CA . LEU A 1 100 ? 10.195 13.728 2.756 1.00 95.31 100 LEU A CA 1
ATOM 775 C C . LEU A 1 100 ? 10.891 14.269 1.497 1.00 95.31 100 LEU A C 1
ATOM 777 O O . LEU A 1 100 ? 11.960 13.766 1.152 1.00 95.31 100 LEU A O 1
ATOM 781 N N . ASN A 1 101 ? 10.312 15.267 0.817 1.00 95.81 101 ASN A N 1
ATOM 782 C CA . ASN A 1 101 ? 10.776 15.781 -0.478 1.00 95.81 101 ASN A CA 1
ATOM 783 C C . ASN A 1 101 ? 10.925 14.675 -1.545 1.00 95.81 101 ASN A C 1
ATOM 785 O O . ASN A 1 101 ? 11.878 14.663 -2.323 1.00 95.81 101 ASN A O 1
ATOM 789 N N . LEU A 1 102 ? 9.992 13.719 -1.559 1.00 96.06 102 LEU A N 1
ATOM 790 C CA . LEU A 1 102 ? 9.928 12.635 -2.541 1.00 96.06 102 LEU A CA 1
ATOM 791 C C . LEU A 1 102 ? 8.906 12.942 -3.646 1.00 96.06 102 LEU A C 1
ATOM 793 O O . LEU A 1 102 ? 7.933 13.669 -3.438 1.00 96.06 102 LEU A O 1
ATOM 797 N N . ASN A 1 103 ? 9.115 12.358 -4.829 1.00 94.69 103 ASN A N 1
ATOM 798 C CA . ASN A 1 103 ? 8.303 12.626 -6.018 1.00 94.69 103 ASN A CA 1
ATOM 799 C C . ASN A 1 103 ? 6.878 12.061 -5.880 1.00 94.69 103 ASN A C 1
ATOM 801 O O . ASN A 1 103 ? 6.645 10.871 -6.077 1.00 94.69 103 ASN A O 1
ATOM 805 N N . THR A 1 104 ? 5.890 12.917 -5.626 1.00 96.44 104 THR A N 1
ATOM 806 C CA . THR A 1 104 ? 4.499 12.478 -5.443 1.00 96.44 104 THR A CA 1
ATOM 807 C C . THR A 1 104 ? 3.843 11.909 -6.696 1.00 96.44 104 THR A C 1
ATOM 809 O O . THR A 1 104 ? 2.865 11.180 -6.571 1.00 96.44 104 THR A O 1
ATOM 812 N N . ASN A 1 105 ? 4.345 12.203 -7.897 1.00 94.69 105 ASN A N 1
ATOM 813 C CA . ASN A 1 105 ? 3.731 11.701 -9.130 1.00 94.69 105 ASN A CA 1
ATOM 814 C C . ASN A 1 105 ? 3.887 10.180 -9.261 1.00 94.69 105 ASN A C 1
ATOM 816 O O . ASN A 1 105 ? 3.065 9.522 -9.893 1.00 94.69 105 ASN A O 1
ATOM 820 N N . MET A 1 106 ? 4.884 9.597 -8.589 1.00 94.81 106 MET A N 1
ATOM 821 C CA . MET A 1 106 ? 5.115 8.150 -8.597 1.00 94.81 106 MET A CA 1
ATOM 822 C C . MET A 1 106 ? 4.057 7.354 -7.830 1.00 94.81 106 MET A C 1
ATOM 824 O O . MET A 1 106 ? 4.028 6.130 -7.938 1.00 94.81 106 MET A O 1
ATOM 828 N N . ILE A 1 107 ? 3.158 8.016 -7.097 1.00 96.75 107 ILE A N 1
ATOM 829 C CA . ILE A 1 107 ? 1.984 7.363 -6.508 1.00 96.75 107 ILE A CA 1
ATOM 830 C C . ILE A 1 107 ? 1.176 6.639 -7.586 1.00 96.75 107 ILE A C 1
ATOM 832 O O . ILE A 1 107 ? 0.687 5.549 -7.333 1.00 96.75 107 ILE A O 1
ATOM 836 N N . TYR A 1 108 ? 1.086 7.187 -8.798 1.00 95.94 108 TYR A N 1
ATOM 837 C CA . TYR A 1 108 ? 0.303 6.602 -9.890 1.00 95.94 108 TYR A CA 1
ATOM 838 C C . TYR A 1 108 ? 1.039 5.495 -10.663 1.00 95.94 108 TYR A C 1
ATOM 840 O O . TYR A 1 108 ? 0.565 5.040 -11.698 1.00 95.94 108 TYR A O 1
ATOM 848 N N . SER A 1 109 ? 2.205 5.061 -10.180 1.00 96.19 109 SER A N 1
ATOM 849 C CA . SER A 1 109 ? 2.966 3.965 -10.785 1.00 96.19 109 SER A CA 1
ATOM 850 C C . SER A 1 109 ? 2.435 2.585 -10.380 1.00 96.19 109 SER A C 1
ATOM 852 O O . SER A 1 109 ? 1.631 2.447 -9.453 1.00 96.19 109 SER A O 1
ATOM 854 N N . LEU A 1 110 ? 2.951 1.540 -11.037 1.00 97.19 110 LEU A N 1
ATOM 855 C CA . LEU A 1 110 ? 2.666 0.147 -10.690 1.00 97.19 110 LEU A CA 1
ATOM 856 C C . LEU A 1 110 ? 3.113 -0.168 -9.259 1.00 97.19 110 LEU A C 1
ATOM 858 O O . LEU A 1 110 ? 2.327 -0.720 -8.501 1.00 97.19 110 LEU A O 1
ATOM 862 N N . GLY A 1 111 ? 4.320 0.248 -8.859 1.00 94.62 111 GLY A N 1
ATOM 863 C CA . GLY A 1 111 ? 4.812 0.104 -7.479 1.00 94.62 111 GLY A CA 1
ATOM 864 C C . GLY A 1 111 ? 4.181 1.067 -6.461 1.00 94.62 111 GLY A C 1
ATOM 865 O O . GLY A 1 111 ? 4.484 0.998 -5.273 1.00 94.62 111 GLY A O 1
ATOM 866 N N . GLY A 1 112 ? 3.318 1.979 -6.917 1.00 96.19 112 GLY A N 1
ATOM 867 C CA . GLY A 1 112 ? 2.511 2.860 -6.081 1.00 96.19 112 GLY A CA 1
ATOM 868 C C . GLY A 1 112 ? 1.093 2.328 -5.924 1.00 96.19 112 GLY A C 1
ATOM 869 O O . GLY A 1 112 ? 0.840 1.400 -5.159 1.00 96.19 112 GLY A O 1
ATOM 870 N N . ILE A 1 113 ? 0.152 2.943 -6.638 1.00 96.88 113 ILE A N 1
ATOM 871 C CA . ILE A 1 113 ? -1.276 2.646 -6.543 1.00 96.88 113 ILE A CA 1
ATOM 872 C C . ILE A 1 113 ? -1.603 1.225 -7.009 1.00 96.88 113 ILE A C 1
ATOM 874 O O . ILE A 1 113 ? -2.448 0.583 -6.392 1.00 96.88 113 ILE A O 1
ATOM 878 N N . GLY A 1 114 ? -0.918 0.709 -8.036 1.00 97.06 114 GLY A N 1
ATOM 879 C CA . GLY A 1 114 ? -1.172 -0.642 -8.550 1.00 97.06 114 GLY A CA 1
ATOM 880 C C . GLY A 1 114 ? -0.941 -1.712 -7.481 1.00 97.06 114 GLY A C 1
ATOM 881 O O . GLY A 1 114 ? -1.829 -2.503 -7.164 1.00 97.06 114 GLY A O 1
ATOM 882 N N . ASP A 1 115 ? 0.236 -1.686 -6.866 1.00 97.06 115 ASP A N 1
ATOM 883 C CA . ASP A 1 115 ? 0.636 -2.631 -5.828 1.00 97.06 115 ASP A CA 1
ATOM 884 C C . ASP A 1 115 ? -0.121 -2.405 -4.504 1.00 97.06 115 ASP A C 1
ATOM 886 O O . ASP A 1 115 ? -0.474 -3.360 -3.807 1.00 97.06 115 ASP A O 1
ATOM 890 N N . LEU A 1 116 ? -0.457 -1.150 -4.176 1.00 98.19 116 LEU A N 1
ATOM 891 C CA . LEU A 1 116 ? -1.333 -0.830 -3.045 1.00 98.19 116 LEU A CA 1
ATOM 892 C C . LEU A 1 116 ? -2.715 -1.477 -3.206 1.00 98.19 116 LEU A C 1
ATOM 894 O O . LEU A 1 116 ? -3.187 -2.133 -2.278 1.00 98.19 116 LEU A O 1
ATOM 898 N N . ILE A 1 117 ? -3.355 -1.316 -4.369 1.00 97.69 117 ILE A N 1
ATOM 899 C CA . ILE A 1 117 ? -4.678 -1.893 -4.645 1.00 97.69 117 ILE A CA 1
ATOM 900 C C . ILE A 1 117 ? -4.620 -3.416 -4.542 1.00 97.69 117 ILE A C 1
ATOM 902 O O . ILE A 1 117 ? -5.442 -3.998 -3.830 1.00 97.69 117 ILE A O 1
ATOM 906 N N . LEU A 1 118 ? -3.635 -4.056 -5.187 1.00 97.50 118 LEU A N 1
ATOM 907 C CA . LEU A 1 118 ? -3.460 -5.509 -5.127 1.00 97.50 118 LEU A CA 1
ATOM 908 C C . LEU A 1 118 ? -3.308 -5.986 -3.673 1.00 97.50 118 LEU A C 1
ATOM 910 O O . LEU A 1 118 ? -3.991 -6.913 -3.232 1.00 97.50 118 LEU A O 1
ATOM 914 N N . SER A 1 119 ? -2.445 -5.313 -2.910 1.00 97.44 119 SER A N 1
ATOM 915 C CA . SER A 1 119 ? -2.117 -5.681 -1.532 1.00 97.44 119 SER A CA 1
ATOM 916 C C . SER A 1 119 ? -3.284 -5.484 -0.561 1.00 97.44 119 SER A C 1
ATOM 918 O O . SER A 1 119 ? -3.386 -6.241 0.404 1.00 97.44 119 SER A O 1
ATOM 920 N N . CYS A 1 120 ? -4.154 -4.498 -0.799 1.00 97.81 120 CYS A N 1
ATOM 921 C CA . CYS A 1 120 ? -5.318 -4.186 0.038 1.00 97.81 120 CYS A CA 1
ATOM 922 C C . CYS A 1 120 ? -6.587 -4.976 -0.324 1.00 97.81 120 CYS A C 1
ATOM 924 O O . CYS A 1 120 ? -7.566 -4.900 0.418 1.00 97.81 120 CYS A O 1
ATOM 926 N N . SER A 1 121 ? -6.598 -5.702 -1.445 1.00 95.69 121 SER A N 1
ATOM 927 C CA . SER A 1 121 ? -7.827 -6.298 -1.999 1.00 95.69 121 SER A CA 1
ATOM 928 C C . SER A 1 121 ? -7.811 -7.825 -2.065 1.00 95.69 121 SER A C 1
ATOM 930 O O . SER A 1 121 ? -8.728 -8.417 -2.624 1.00 95.69 121 SER A O 1
ATOM 932 N N . SER A 1 122 ? -6.785 -8.485 -1.521 1.00 92.81 122 SER A N 1
ATOM 933 C CA . SER A 1 122 ? -6.619 -9.933 -1.663 1.00 92.81 122 SER A CA 1
ATOM 934 C C . SER A 1 122 ? -6.087 -10.597 -0.398 1.00 92.81 122 SER A C 1
ATOM 936 O O . SER A 1 122 ? -5.134 -10.132 0.225 1.00 92.81 122 SER A O 1
ATOM 938 N N . ASN A 1 123 ? -6.651 -11.759 -0.069 1.00 89.69 123 ASN A N 1
ATOM 939 C CA . ASN A 1 123 ? -6.179 -12.636 1.004 1.00 89.69 123 ASN A CA 1
ATOM 940 C C . ASN A 1 123 ? -4.811 -13.283 0.715 1.00 89.69 123 ASN A C 1
ATOM 942 O O . ASN A 1 123 ? -4.182 -13.788 1.646 1.00 89.69 123 ASN A O 1
ATOM 946 N N . LYS A 1 124 ? -4.325 -13.233 -0.533 1.00 91.12 124 LYS A N 1
ATOM 947 C CA . LYS A 1 124 ? -2.958 -13.639 -0.897 1.00 91.12 124 LYS A CA 1
ATOM 948 C C . LYS A 1 124 ? -1.904 -12.700 -0.305 1.00 91.12 124 LYS A C 1
ATOM 950 O O . LYS A 1 124 ? -0.779 -13.115 -0.028 1.00 91.12 124 LYS A O 1
ATOM 955 N N . SER A 1 125 ? -2.265 -11.439 -0.049 1.00 94.44 125 SER A N 1
ATOM 956 C CA . SER A 1 125 ? -1.411 -10.507 0.685 1.00 94.44 125 SER A CA 1
ATOM 957 C C . SER A 1 125 ? -1.308 -10.949 2.143 1.00 94.44 125 SER A C 1
ATOM 959 O O . SER A 1 125 ? -2.283 -10.930 2.895 1.00 94.44 125 SER A O 1
ATOM 961 N N . ARG A 1 126 ? -0.098 -11.322 2.574 1.00 93.06 126 ARG A N 1
ATOM 962 C CA . ARG A 1 126 ? 0.169 -11.728 3.965 1.00 93.06 126 ARG A CA 1
ATOM 963 C C . ARG A 1 126 ? -0.200 -10.626 4.960 1.00 93.06 126 ARG A C 1
ATOM 965 O O . ARG A 1 126 ? -0.740 -10.920 6.022 1.00 93.06 126 ARG A O 1
ATOM 972 N N . ASN A 1 127 ? 0.048 -9.368 4.596 1.00 95.56 127 ASN A N 1
ATOM 973 C CA . ASN A 1 127 ? -0.286 -8.195 5.404 1.00 95.56 127 ASN A CA 1
ATOM 974 C C . ASN A 1 127 ? -1.802 -8.013 5.540 1.00 95.56 127 ASN A C 1
ATOM 976 O O . ASN A 1 127 ? -2.305 -7.854 6.651 1.00 95.56 127 ASN A O 1
ATOM 980 N N . TYR A 1 128 ? -2.536 -8.126 4.433 1.00 96.31 128 TYR A N 1
ATOM 981 C CA . TYR A 1 128 ? -3.996 -8.119 4.462 1.00 96.31 128 TYR A CA 1
ATOM 982 C C . TYR A 1 128 ? -4.545 -9.265 5.307 1.00 96.31 128 TYR A C 1
ATOM 984 O O . TYR A 1 128 ? -5.352 -9.045 6.205 1.00 96.31 128 TYR A O 1
ATOM 992 N N . ASN A 1 129 ? -4.069 -10.489 5.081 1.00 93.44 129 ASN A N 1
ATOM 993 C CA . ASN A 1 129 ? -4.540 -11.660 5.812 1.00 93.44 129 ASN A CA 1
ATOM 994 C C . ASN A 1 129 ? -4.240 -11.558 7.318 1.00 93.44 129 ASN A C 1
ATOM 996 O O . ASN A 1 129 ? -5.057 -11.958 8.148 1.00 93.44 129 ASN A O 1
ATOM 1000 N N . PHE A 1 130 ? -3.101 -10.964 7.684 1.00 92.94 130 PHE A N 1
ATOM 1001 C CA . PHE A 1 130 ? -2.776 -10.650 9.072 1.00 92.94 130 PHE A CA 1
ATOM 1002 C C . PHE A 1 130 ? -3.800 -9.694 9.697 1.00 92.94 130 PHE A C 1
ATOM 1004 O O . PHE A 1 130 ? -4.311 -9.979 10.781 1.00 92.94 130 PHE A O 1
ATOM 1011 N N . GLY A 1 131 ? -4.150 -8.608 9.002 1.00 94.25 131 GLY A N 1
ATOM 1012 C CA . GLY A 1 131 ? -5.216 -7.700 9.429 1.00 94.25 131 GLY A CA 1
ATOM 1013 C C . GLY A 1 131 ? -6.585 -8.381 9.511 1.00 94.25 131 GLY A C 1
ATOM 1014 O O . GLY A 1 131 ? -7.318 -8.195 10.478 1.00 94.25 131 GLY A O 1
ATOM 1015 N N . PHE A 1 132 ? -6.904 -9.244 8.546 1.00 93.12 132 PHE A N 1
ATOM 1016 C CA . PHE A 1 132 ? -8.166 -9.982 8.503 1.00 93.12 132 PHE A CA 1
ATOM 1017 C C . PHE A 1 132 ? -8.323 -10.965 9.672 1.00 93.12 132 PHE A C 1
ATOM 1019 O O . PHE A 1 132 ? -9.415 -11.180 10.200 1.00 93.12 132 PHE A O 1
ATOM 1026 N N . CYS A 1 133 ? -7.219 -11.566 10.114 1.00 89.62 133 CYS A N 1
ATOM 1027 C CA . CYS A 1 133 ? -7.219 -12.493 11.238 1.00 89.62 133 CYS A CA 1
ATOM 1028 C C . CYS A 1 133 ? -7.238 -11.800 12.610 1.00 89.62 133 CYS A C 1
ATOM 1030 O O . CYS A 1 133 ? -7.339 -12.504 13.611 1.00 89.62 133 CYS A O 1
ATOM 1032 N N . PHE A 1 134 ? -7.173 -10.466 12.688 1.00 80.75 134 PHE A N 1
ATOM 1033 C CA . PHE A 1 134 ? -7.001 -9.735 13.950 1.00 80.75 134 PHE A CA 1
ATOM 1034 C C . PHE A 1 134 ? -8.146 -9.96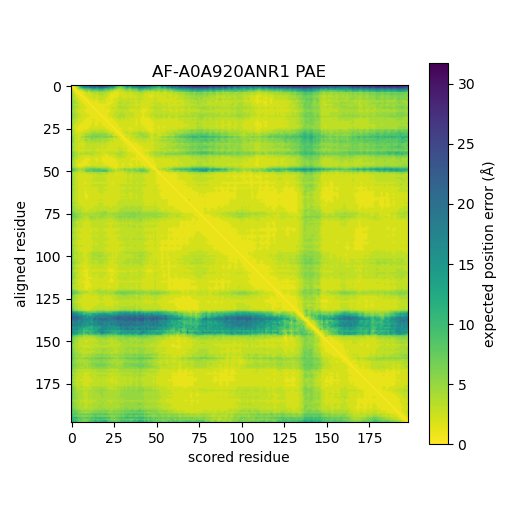4 14.955 1.00 80.75 134 PHE A C 1
ATOM 1036 O O . PHE A 1 134 ? -7.899 -10.165 16.142 1.00 80.75 134 PHE A O 1
ATOM 1043 N N . GLU A 1 135 ? -9.393 -10.031 14.482 1.00 74.38 135 GLU A N 1
ATOM 1044 C CA . GLU A 1 135 ? -10.571 -10.354 15.311 1.00 74.38 135 GLU A CA 1
ATOM 1045 C C . GLU A 1 135 ? -10.702 -11.871 15.584 1.00 74.38 135 GLU A C 1
ATOM 1047 O O . GLU A 1 135 ? -11.371 -12.307 16.522 1.00 74.38 135 GLU A O 1
ATOM 1052 N N . LYS A 1 136 ? -10.011 -12.714 14.807 1.00 73.00 136 LYS A N 1
ATOM 1053 C CA . LYS A 1 136 ? -10.038 -14.180 14.927 1.00 73.00 136 LYS A CA 1
ATOM 1054 C C . LYS A 1 136 ? -8.868 -14.651 15.792 1.00 73.00 136 LYS A C 1
ATOM 1056 O O . LYS A 1 136 ? -7.893 -15.201 15.278 1.00 73.00 136 LYS A O 1
ATOM 1061 N N . LYS A 1 137 ? -8.989 -14.478 17.118 1.00 65.44 137 LYS A N 1
ATOM 1062 C CA . LYS A 1 137 ? -7.950 -14.783 18.136 1.00 65.44 137 LYS A CA 1
ATOM 1063 C C . LYS A 1 137 ? -7.182 -16.097 17.903 1.00 65.44 137 LYS A C 1
ATOM 1065 O O . LYS A 1 137 ? -5.968 -16.123 18.088 1.00 65.44 137 LYS A O 1
ATOM 1070 N N . ASN A 1 138 ? -7.859 -17.159 17.460 1.00 61.59 138 ASN A N 1
ATOM 1071 C CA . ASN A 1 138 ? -7.230 -18.461 17.198 1.00 61.59 138 ASN A CA 1
ATOM 1072 C C . ASN A 1 138 ? -6.327 -18.456 15.951 1.00 61.59 138 ASN A C 1
ATOM 1074 O O . ASN A 1 138 ? -5.225 -18.989 16.003 1.00 61.59 138 ASN A O 1
ATOM 1078 N N . LYS A 1 139 ? -6.744 -17.798 14.859 1.00 62.62 139 LYS A N 1
ATOM 1079 C CA . LYS A 1 139 ? -5.954 -17.694 13.615 1.00 62.62 139 LYS A CA 1
ATOM 1080 C C . LYS A 1 139 ? -4.819 -16.677 13.722 1.00 62.62 139 LYS A C 1
ATOM 1082 O O . LYS A 1 139 ? -3.781 -16.835 13.090 1.00 62.62 139 LYS A O 1
ATOM 1087 N N . TYR A 1 140 ? -4.994 -15.643 14.540 1.00 64.50 140 TYR A N 1
ATOM 1088 C CA . TYR A 1 140 ? -3.955 -14.642 14.769 1.00 64.50 140 TYR A CA 1
ATOM 1089 C C . TYR A 1 140 ? -2.707 -15.231 15.442 1.00 64.50 140 TYR A C 1
ATOM 1091 O O . TYR A 1 140 ? -1.586 -14.897 15.063 1.00 64.50 140 TYR A O 1
ATOM 1099 N N . LYS A 1 141 ? -2.891 -16.137 16.415 1.00 61.91 141 LYS A N 1
ATOM 1100 C CA . LYS A 1 141 ? -1.786 -16.785 17.144 1.00 61.91 141 LYS A CA 1
ATOM 1101 C C . LYS A 1 141 ? -0.958 -17.738 16.277 1.00 61.91 141 LYS A C 1
ATOM 1103 O O . LYS A 1 141 ? 0.223 -17.910 16.546 1.00 61.91 141 LYS A O 1
ATOM 1108 N N . THR A 1 142 ? -1.554 -18.329 15.242 1.00 62.72 142 THR A N 1
ATOM 1109 C CA . THR A 1 142 ? -0.881 -19.289 14.350 1.00 62.72 142 THR A CA 1
ATOM 1110 C C . THR A 1 142 ? -0.099 -18.626 13.215 1.00 62.72 142 THR A C 1
ATOM 1112 O O . THR A 1 142 ? 0.643 -19.299 12.506 1.00 62.72 142 THR A O 1
ATOM 1115 N N . LEU A 1 143 ? -0.257 -17.315 13.001 1.00 68.75 143 LEU A N 1
ATOM 1116 C CA . LEU A 1 143 ? 0.463 -16.602 11.949 1.00 68.75 143 LEU A CA 1
ATOM 1117 C C . LEU A 1 143 ? 1.925 -16.383 12.345 1.00 68.75 143 LEU A C 1
ATOM 1119 O O . LEU A 1 143 ? 2.227 -15.774 13.373 1.00 68.75 143 LEU A O 1
ATOM 1123 N N . ASN A 1 144 ? 2.847 -16.802 11.475 1.00 76.00 144 ASN A N 1
ATOM 1124 C CA . ASN A 1 144 ? 4.262 -16.497 11.643 1.00 76.00 144 ASN A CA 1
ATOM 1125 C C . ASN A 1 144 ? 4.516 -15.000 11.397 1.00 76.00 144 ASN A C 1
ATOM 1127 O O . ASN A 1 144 ? 4.789 -14.570 10.272 1.00 76.00 144 ASN A O 1
ATOM 1131 N N . ARG A 1 145 ? 4.458 -14.207 12.472 1.00 73.50 145 ARG A N 1
ATOM 1132 C CA . ARG A 1 145 ? 4.644 -12.745 12.456 1.00 73.50 145 ARG A CA 1
ATOM 1133 C C . ARG A 1 145 ? 5.943 -12.303 11.781 1.00 73.50 145 ARG A C 1
ATOM 1135 O O . ARG A 1 145 ? 5.969 -11.215 11.219 1.00 73.50 145 ARG A O 1
ATOM 1142 N N . LYS A 1 146 ? 6.994 -13.137 11.785 1.00 66.31 146 LYS A N 1
ATOM 1143 C CA . LYS A 1 146 ? 8.282 -12.827 11.135 1.00 66.31 146 LYS A CA 1
ATOM 1144 C C . LYS A 1 146 ? 8.157 -12.653 9.618 1.00 66.31 146 LYS A C 1
ATOM 1146 O O . LYS A 1 146 ? 8.996 -11.999 9.016 1.00 66.31 146 LYS A O 1
ATOM 1151 N N . THR A 1 147 ? 7.108 -13.208 9.010 1.00 78.50 147 THR A N 1
ATOM 1152 C CA . THR A 1 147 ? 6.849 -13.121 7.562 1.00 78.50 147 THR A CA 1
ATOM 1153 C C . THR A 1 147 ? 5.933 -11.957 7.167 1.00 78.50 147 THR A C 1
ATOM 1155 O O . THR A 1 147 ? 5.646 -11.782 5.983 1.00 78.50 147 THR A O 1
ATOM 1158 N N . ILE A 1 148 ? 5.462 -11.166 8.142 1.00 88.38 148 ILE A N 1
ATOM 1159 C CA . ILE A 1 148 ? 4.549 -10.036 7.935 1.00 88.38 148 ILE A CA 1
ATOM 1160 C C . ILE A 1 148 ? 5.358 -8.737 7.902 1.00 88.38 148 ILE A C 1
ATOM 1162 O O . ILE A 1 148 ? 5.571 -8.076 8.921 1.00 88.38 148 ILE A O 1
ATOM 1166 N N . GLU A 1 149 ? 5.806 -8.359 6.709 1.00 90.88 149 GLU A N 1
ATOM 1167 C CA . GLU A 1 149 ? 6.625 -7.161 6.475 1.00 90.88 149 GLU A CA 1
ATOM 1168 C C . GLU A 1 149 ? 5.984 -5.868 6.997 1.00 90.88 149 GLU A C 1
ATOM 1170 O O . GLU A 1 149 ? 6.693 -4.947 7.408 1.00 90.88 149 GLU A O 1
ATOM 1175 N N . GLY A 1 150 ? 4.651 -5.785 7.021 1.00 92.38 150 GLY A N 1
ATOM 1176 C CA . GLY A 1 150 ? 3.911 -4.625 7.510 1.00 92.38 150 GLY A CA 1
ATOM 1177 C C . GLY A 1 150 ? 4.158 -4.327 8.989 1.00 92.38 150 GLY A C 1
ATOM 1178 O O . GLY A 1 150 ? 4.196 -3.158 9.363 1.00 92.38 150 GLY A O 1
ATOM 1179 N N . ILE A 1 151 ? 4.438 -5.340 9.821 1.00 92.00 151 ILE A N 1
ATOM 1180 C CA . ILE A 1 151 ? 4.798 -5.131 11.236 1.00 92.00 151 ILE A CA 1
ATOM 1181 C C . ILE A 1 151 ? 6.143 -4.400 11.334 1.00 92.00 151 ILE A C 1
ATOM 1183 O O . ILE A 1 151 ? 6.261 -3.400 12.044 1.00 92.00 151 ILE A O 1
ATOM 1187 N N . ASN A 1 152 ? 7.142 -4.851 10.574 1.00 92.50 152 ASN A N 1
ATOM 1188 C CA . ASN A 1 152 ? 8.448 -4.189 10.515 1.00 92.50 152 ASN A CA 1
ATOM 1189 C C . ASN A 1 152 ? 8.334 -2.796 9.881 1.00 92.50 152 ASN A C 1
ATOM 1191 O O . ASN A 1 152 ? 8.954 -1.844 10.347 1.00 92.50 152 ASN A O 1
ATOM 1195 N N . SER A 1 153 ? 7.481 -2.650 8.865 1.00 95.19 153 SER A N 1
ATOM 1196 C CA . SER A 1 153 ? 7.196 -1.368 8.214 1.00 95.19 153 SER A CA 1
ATOM 1197 C C . SER A 1 153 ? 6.618 -0.355 9.208 1.00 95.19 153 SER A C 1
ATOM 1199 O O . SER A 1 153 ? 7.067 0.790 9.245 1.00 95.19 153 SER A O 1
ATOM 1201 N N . CYS A 1 154 ? 5.694 -0.775 10.080 1.00 94.19 154 CYS A N 1
ATOM 1202 C CA . CYS A 1 154 ? 5.178 0.055 11.169 1.00 94.19 154 CYS A CA 1
ATOM 1203 C C . CYS A 1 154 ? 6.287 0.547 12.110 1.00 94.19 154 CYS A C 1
ATOM 1205 O O . CYS A 1 154 ? 6.304 1.728 12.458 1.00 94.19 154 CYS A O 1
ATOM 1207 N N . LEU A 1 155 ? 7.218 -0.329 12.503 1.00 91.25 155 LEU A N 1
ATOM 1208 C CA . LEU A 1 155 ? 8.358 0.041 13.350 1.00 91.25 155 LEU A CA 1
ATOM 1209 C C . LEU A 1 155 ? 9.287 1.035 12.642 1.00 91.25 155 LEU A C 1
ATOM 1211 O O . LEU A 1 155 ? 9.661 2.051 13.227 1.00 91.25 155 LEU A O 1
ATOM 1215 N N . ASN A 1 156 ? 9.599 0.791 11.369 1.00 92.88 156 ASN A N 1
ATOM 1216 C CA . ASN A 1 156 ? 10.461 1.657 10.566 1.00 92.88 156 ASN A CA 1
ATOM 1217 C C . ASN A 1 156 ? 9.868 3.060 10.402 1.00 92.88 156 ASN A C 1
ATOM 1219 O O . ASN A 1 156 ? 10.574 4.052 10.580 1.00 92.88 156 ASN A O 1
ATOM 1223 N N . ILE A 1 157 ? 8.566 3.158 10.116 1.00 94.19 157 ILE A N 1
ATOM 1224 C CA . ILE A 1 157 ? 7.879 4.450 10.015 1.00 94.19 157 ILE A CA 1
ATOM 1225 C C . ILE A 1 157 ? 7.834 5.149 11.379 1.00 94.19 157 ILE A C 1
ATOM 1227 O O . ILE A 1 157 ? 8.078 6.352 11.441 1.00 94.19 157 ILE A O 1
ATOM 1231 N N . LYS A 1 158 ? 7.609 4.413 12.478 1.00 92.88 158 LYS A N 1
ATOM 1232 C CA . LYS A 1 158 ? 7.609 4.961 13.848 1.00 92.88 158 LYS A CA 1
ATOM 1233 C C . LYS A 1 158 ? 8.953 5.519 14.286 1.00 92.88 158 LYS A C 1
ATOM 1235 O O . LYS A 1 158 ? 8.985 6.550 14.951 1.00 92.88 158 LYS A O 1
ATOM 1240 N N . ASN A 1 159 ? 10.043 4.884 13.879 1.00 92.62 159 ASN A N 1
ATOM 1241 C CA . ASN A 1 159 ? 11.391 5.314 14.235 1.00 92.62 159 ASN A CA 1
ATOM 1242 C C . ASN A 1 159 ? 11.951 6.390 13.288 1.00 92.62 159 ASN A C 1
ATOM 1244 O O . ASN A 1 159 ? 13.007 6.967 13.558 1.00 92.62 159 ASN A O 1
ATOM 1248 N N . ASN A 1 160 ? 11.261 6.694 12.185 1.00 93.44 160 ASN A N 1
ATOM 1249 C CA . ASN A 1 160 ? 11.703 7.710 11.244 1.00 93.44 160 ASN A CA 1
ATOM 1250 C C . ASN A 1 160 ? 11.399 9.121 11.773 1.00 93.44 160 ASN A C 1
ATOM 1252 O O . ASN A 1 160 ? 10.294 9.636 11.621 1.00 93.44 160 ASN A O 1
ATOM 1256 N N . LYS A 1 161 ? 12.424 9.784 12.325 1.00 92.38 161 LYS A N 1
ATOM 1257 C CA . LYS A 1 161 ? 12.335 11.143 12.896 1.00 92.38 161 LYS A CA 1
ATOM 1258 C C . LYS A 1 161 ? 11.819 12.213 11.924 1.00 92.38 161 LYS A C 1
ATOM 1260 O O . LYS A 1 161 ? 11.359 13.257 12.373 1.00 92.38 161 LYS A O 1
ATOM 1265 N N . LYS A 1 162 ? 11.883 11.980 10.607 1.00 92.94 162 LYS A N 1
ATOM 1266 C CA . LYS A 1 162 ? 11.357 12.914 9.596 1.00 92.94 162 LYS A CA 1
ATOM 1267 C C . LYS A 1 162 ? 9.835 12.833 9.447 1.00 92.94 162 LYS A C 1
ATOM 1269 O O . LYS A 1 162 ? 9.240 13.707 8.825 1.00 92.94 162 LYS A O 1
ATOM 1274 N N . ILE A 1 163 ? 9.198 11.803 10.005 1.00 94.12 163 ILE A N 1
ATOM 1275 C CA . ILE A 1 163 ? 7.767 11.543 9.860 1.00 94.12 163 ILE A CA 1
ATOM 1276 C C . ILE A 1 163 ? 7.088 11.739 11.209 1.00 94.12 163 ILE A C 1
ATOM 1278 O O . ILE A 1 163 ? 7.207 10.924 12.120 1.00 94.12 163 ILE A O 1
ATOM 1282 N N . ASN A 1 164 ? 6.295 12.801 11.323 1.00 94.31 164 ASN A N 1
ATOM 1283 C CA . ASN A 1 164 ? 5.423 12.966 12.478 1.00 94.31 164 ASN A CA 1
ATOM 1284 C C . ASN A 1 164 ? 4.133 12.147 12.290 1.00 94.31 164 ASN A C 1
ATOM 1286 O O . ASN A 1 164 ? 3.154 12.645 11.734 1.00 94.31 164 ASN A O 1
ATOM 1290 N N . ILE A 1 165 ? 4.127 10.904 12.784 1.00 93.75 165 ILE A N 1
ATOM 1291 C CA . ILE A 1 165 ? 2.995 9.962 12.666 1.00 93.75 165 ILE A CA 1
ATOM 1292 C C . ILE A 1 165 ? 1.674 10.527 13.189 1.00 93.75 165 ILE A C 1
ATOM 1294 O O . ILE A 1 165 ? 0.621 10.190 12.656 1.00 93.75 165 ILE A O 1
ATOM 1298 N N . SER A 1 166 ? 1.693 11.415 14.186 1.00 92.75 166 SER A N 1
ATOM 1299 C CA . SER A 1 166 ? 0.455 12.005 14.716 1.00 92.75 166 SER A CA 1
ATOM 1300 C C . SER A 1 166 ? -0.347 12.787 13.663 1.00 92.75 166 SER A C 1
ATOM 1302 O O . SER A 1 166 ? -1.565 12.913 13.793 1.00 92.75 166 SER A O 1
ATOM 1304 N N . LYS A 1 167 ? 0.308 13.248 12.585 1.00 94.94 167 LYS A N 1
ATOM 1305 C CA . LYS A 1 167 ? -0.330 13.928 11.447 1.00 94.94 167 LYS A CA 1
ATOM 1306 C C . LYS A 1 167 ? -1.035 12.968 10.478 1.00 94.94 167 LYS A C 1
ATOM 1308 O O . LYS A 1 167 ? -1.831 13.425 9.661 1.00 94.94 167 LYS A O 1
ATOM 1313 N N . PHE A 1 168 ? -0.774 11.665 10.580 1.00 96.81 168 PHE A N 1
ATOM 1314 C CA . PHE A 1 168 ? -1.251 10.625 9.666 1.00 96.81 168 PHE A CA 1
ATOM 1315 C C . PHE A 1 168 ? -2.173 9.659 10.432 1.00 96.81 168 PHE A C 1
ATOM 1317 O O . PHE A 1 168 ? -1.716 8.678 11.022 1.00 96.81 168 PHE A O 1
ATOM 1324 N N . PRO A 1 169 ? -3.473 9.973 10.548 1.00 97.25 169 PRO A N 1
ATOM 1325 C CA . PRO A 1 169 ? -4.390 9.223 11.401 1.00 97.25 169 PRO A CA 1
ATOM 1326 C C . PRO A 1 169 ? -4.540 7.742 11.052 1.00 97.25 169 PRO A C 1
ATOM 1328 O O . PRO A 1 169 ? -4.621 6.932 11.970 1.00 97.25 169 PRO A O 1
ATOM 1331 N N . ILE A 1 170 ? -4.571 7.371 9.774 1.00 98.06 170 ILE A N 1
ATOM 1332 C CA . ILE A 1 170 ? -4.785 5.987 9.351 1.00 98.06 170 ILE A CA 1
ATOM 1333 C C . ILE A 1 170 ? -3.584 5.138 9.749 1.00 98.06 170 ILE A C 1
ATOM 1335 O O . ILE A 1 170 ? -3.752 4.145 10.457 1.00 98.06 170 ILE A O 1
ATOM 1339 N N . ILE A 1 171 ? -2.371 5.538 9.352 1.00 97.44 171 ILE A N 1
ATOM 1340 C CA . ILE A 1 171 ? -1.161 4.789 9.711 1.00 97.44 171 ILE A CA 1
ATOM 1341 C C . ILE A 1 171 ? -0.979 4.723 11.237 1.00 97.44 171 ILE A C 1
ATOM 1343 O O . ILE A 1 171 ? -0.630 3.672 11.772 1.00 97.44 171 ILE A O 1
ATOM 1347 N N . ASN A 1 172 ? -1.299 5.807 11.955 1.00 97.75 172 ASN A N 1
ATOM 1348 C CA . ASN A 1 172 ? -1.251 5.850 13.415 1.00 97.75 172 ASN A CA 1
ATOM 1349 C C . ASN A 1 172 ? -2.246 4.865 14.045 1.00 97.75 172 ASN A C 1
ATOM 1351 O O . ASN A 1 172 ? -1.879 4.122 14.953 1.00 97.75 172 ASN A O 1
ATOM 1355 N N . SER A 1 173 ? -3.485 4.814 13.554 1.00 97.75 173 SER A N 1
ATOM 1356 C CA . SER A 1 173 ? -4.493 3.864 14.030 1.00 97.75 173 SER A CA 1
ATOM 1357 C C . SER A 1 173 ? -4.103 2.417 13.733 1.00 97.75 173 SER A C 1
ATOM 1359 O O . SER A 1 173 ? -4.209 1.583 14.627 1.00 97.75 173 SER A O 1
ATOM 1361 N N . VAL A 1 174 ? -3.555 2.110 12.552 1.00 97.19 174 VAL A N 1
ATOM 1362 C CA . VAL A 1 174 ? -3.037 0.760 12.252 1.00 97.19 174 VAL A CA 1
ATOM 1363 C C . VAL A 1 174 ? -1.919 0.372 13.229 1.00 97.19 174 VAL A C 1
ATOM 1365 O O . VAL A 1 174 ? -1.960 -0.710 13.812 1.00 97.19 174 VAL A O 1
ATOM 1368 N N . ILE A 1 175 ? -0.962 1.270 13.488 1.00 95.44 175 ILE A N 1
ATOM 1369 C CA . ILE A 1 175 ? 0.120 1.044 14.461 1.00 95.44 175 I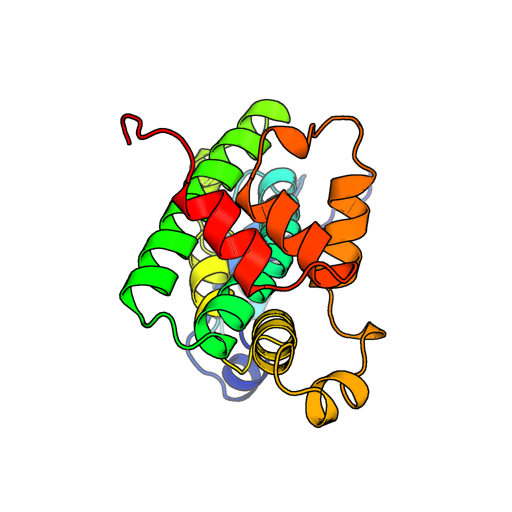LE A CA 1
ATOM 1370 C C . ILE A 1 175 ? -0.439 0.815 15.870 1.00 95.44 175 ILE A C 1
ATOM 1372 O O . ILE A 1 175 ? 0.024 -0.077 16.580 1.00 95.44 175 ILE A O 1
ATOM 1376 N N . LYS A 1 176 ? -1.431 1.601 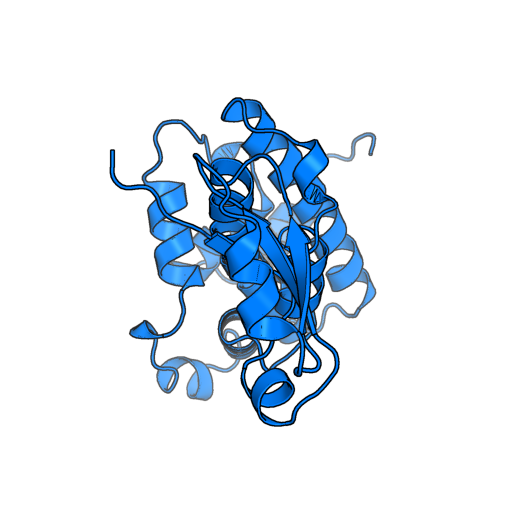16.301 1.00 95.81 176 LYS A N 1
ATOM 1377 C CA . LYS A 1 176 ? -2.079 1.421 17.606 1.00 95.81 176 LYS A CA 1
ATOM 1378 C C . LYS A 1 176 ? -2.789 0.077 17.705 1.00 95.81 176 LYS A C 1
ATOM 1380 O O . LYS A 1 176 ? -2.656 -0.575 18.736 1.00 95.81 176 LYS A O 1
ATOM 1385 N N . ILE A 1 177 ? -3.488 -0.352 16.653 1.00 94.50 177 ILE A N 1
ATOM 1386 C CA . ILE A 1 177 ? -4.159 -1.658 16.618 1.00 94.50 177 ILE A CA 1
ATOM 1387 C C . ILE A 1 177 ? -3.136 -2.779 16.753 1.00 94.50 177 ILE A C 1
ATOM 1389 O O . ILE A 1 177 ? -3.274 -3.618 17.635 1.00 94.50 177 ILE A O 1
ATOM 1393 N N . ILE A 1 178 ? -2.054 -2.746 15.969 1.00 91.19 178 ILE A N 1
ATOM 1394 C CA . ILE A 1 178 ? -0.973 -3.743 16.046 1.00 91.19 178 ILE A CA 1
ATOM 1395 C C . ILE A 1 178 ? -0.374 -3.828 17.462 1.00 91.19 178 ILE A C 1
ATOM 1397 O O . ILE A 1 178 ? -0.002 -4.919 17.895 1.00 91.19 178 ILE A O 1
ATOM 1401 N N . ASN A 1 179 ? -0.332 -2.706 18.189 1.00 90.56 179 ASN A N 1
ATOM 1402 C CA . ASN A 1 179 ? 0.140 -2.614 19.574 1.00 90.56 179 ASN A CA 1
ATOM 1403 C C . ASN A 1 179 ? -0.950 -2.872 20.638 1.00 90.56 179 ASN A C 1
ATOM 1405 O O . ASN A 1 179 ? -0.704 -2.650 21.820 1.00 90.56 179 ASN A O 1
ATOM 1409 N N . GLY A 1 180 ? -2.138 -3.340 20.245 1.00 90.69 180 GLY A N 1
ATOM 1410 C CA . GLY A 1 180 ? -3.184 -3.810 21.160 1.00 90.69 180 GLY A CA 1
ATOM 1411 C C . GLY A 1 180 ? -4.406 -2.900 21.313 1.00 90.69 180 GLY A C 1
ATOM 1412 O O . GLY A 1 180 ? -5.309 -3.244 22.074 1.00 90.69 180 GLY A O 1
ATOM 1413 N N . SER A 1 181 ? -4.488 -1.768 20.606 1.00 93.94 181 SER A N 1
ATOM 1414 C CA . SER A 1 181 ? -5.719 -0.962 20.602 1.00 93.94 181 SER A CA 1
ATOM 1415 C C . SER A 1 181 ? -6.859 -1.732 19.912 1.00 93.94 181 SER A C 1
ATOM 1417 O O . SER A 1 181 ? -6.645 -2.283 18.830 1.00 93.94 181 SER A O 1
ATOM 1419 N N . PRO A 1 182 ? -8.080 -1.779 20.476 1.00 93.75 182 PRO A N 1
ATOM 1420 C CA . PRO A 1 182 ? -9.203 -2.452 19.827 1.00 93.75 182 PRO A CA 1
ATOM 1421 C C . PRO A 1 182 ? -9.552 -1.809 18.469 1.00 93.75 182 PRO A C 1
ATOM 1423 O O . PRO A 1 182 ? -9.761 -0.591 18.430 1.00 93.75 182 PRO A O 1
ATOM 1426 N N . PRO A 1 183 ? -9.718 -2.580 17.372 1.00 95.06 183 PRO A N 1
ATOM 1427 C CA . PRO A 1 183 ? -10.069 -2.032 16.058 1.00 95.06 183 PRO A CA 1
ATOM 1428 C C . PRO A 1 183 ? -11.290 -1.111 16.078 1.00 95.06 183 PRO A C 1
ATOM 1430 O O . PRO A 1 183 ? -11.228 0.016 15.587 1.00 95.06 183 PRO A O 1
ATOM 1433 N N . LYS A 1 184 ? -12.376 -1.538 16.738 1.00 94.50 184 LYS A N 1
ATOM 1434 C CA . LYS A 1 184 ? -13.614 -0.749 16.874 1.00 94.50 184 LYS A CA 1
ATOM 1435 C C . LYS A 1 184 ? -13.377 0.637 17.487 1.00 94.50 184 LYS A C 1
ATOM 1437 O O . LYS A 1 184 ? -14.021 1.605 17.084 1.00 94.50 184 LYS A O 1
ATOM 1442 N N . LYS A 1 185 ? -12.445 0.747 18.442 1.00 96.62 185 LYS A N 1
ATOM 1443 C CA . LYS A 1 185 ? -12.088 2.021 19.083 1.00 96.62 185 LYS A CA 1
ATOM 1444 C C . LYS A 1 185 ? -11.414 2.958 18.084 1.00 96.62 185 LYS A C 1
ATOM 1446 O O . LYS A 1 185 ? -11.821 4.109 17.967 1.00 96.62 185 LYS A O 1
ATOM 1451 N N . GLU A 1 186 ? -10.410 2.474 17.360 1.00 97.56 186 GLU A N 1
ATOM 1452 C CA . GLU A 1 186 ? -9.681 3.292 16.385 1.00 97.56 186 GLU A CA 1
ATOM 1453 C C . GLU A 1 186 ? -10.559 3.690 15.193 1.00 97.56 186 GLU A C 1
ATOM 1455 O O . GLU A 1 186 ? -10.523 4.843 14.774 1.00 9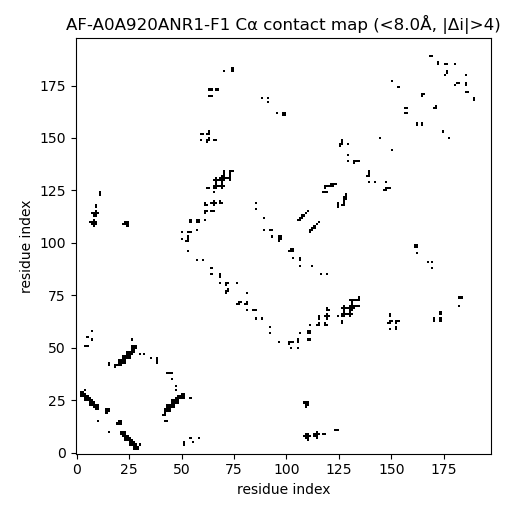7.56 186 GLU A O 1
ATOM 1460 N N . ILE A 1 187 ? -11.424 2.791 14.709 1.00 96.75 187 ILE A N 1
ATOM 1461 C CA . ILE A 1 187 ? -12.415 3.105 13.667 1.00 96.75 187 ILE A CA 1
ATOM 1462 C C . ILE A 1 187 ? -13.319 4.264 14.113 1.00 96.75 187 ILE A C 1
ATOM 1464 O O . ILE A 1 187 ? -13.487 5.234 13.374 1.00 96.75 187 ILE A O 1
ATOM 1468 N N . LYS A 1 188 ? -13.845 4.219 15.345 1.00 97.38 188 LYS A N 1
ATOM 1469 C CA . LYS A 1 188 ? -14.674 5.300 15.901 1.00 97.38 188 LYS A CA 1
ATOM 1470 C C . LYS A 1 188 ? -13.909 6.625 15.992 1.00 97.38 188 LYS A C 1
ATOM 1472 O O . LYS A 1 188 ? -14.463 7.672 15.672 1.00 97.38 188 LYS A O 1
ATOM 1477 N N . ILE A 1 189 ? -12.633 6.590 16.383 1.00 97.44 189 ILE A N 1
ATOM 1478 C CA . ILE A 1 189 ? -11.771 7.783 16.407 1.00 97.44 189 ILE A CA 1
ATOM 1479 C C . ILE A 1 189 ? -11.620 8.376 15.002 1.00 97.44 189 ILE A C 1
ATOM 1481 O O . ILE A 1 189 ? -11.700 9.593 14.859 1.00 97.44 189 ILE A O 1
ATOM 1485 N N . LEU A 1 190 ? -11.413 7.544 13.974 1.00 97.00 190 LEU A N 1
ATOM 1486 C CA . LEU A 1 190 ? -11.268 8.005 12.591 1.00 97.00 190 LEU A CA 1
ATOM 1487 C C . LEU A 1 190 ? -12.550 8.654 12.055 1.00 97.00 190 LEU A C 1
ATOM 1489 O O . LEU A 1 190 ? -12.461 9.708 11.427 1.00 97.00 190 LEU A O 1
ATOM 1493 N N . LEU A 1 191 ? -13.716 8.065 12.334 1.00 96.19 191 LEU A N 1
ATOM 1494 C CA . LEU A 1 191 ? -15.017 8.582 11.894 1.00 96.19 191 LEU A CA 1
ATOM 1495 C C . LEU A 1 191 ? -15.430 9.868 12.623 1.00 96.19 191 LEU A C 1
ATOM 1497 O O . LEU A 1 191 ? -16.060 10.729 12.023 1.00 96.19 191 LEU A O 1
ATOM 1501 N N . ASN A 1 192 ? -15.022 10.041 13.883 1.00 96.88 192 ASN A N 1
ATOM 1502 C CA . ASN A 1 192 ? -15.328 11.236 14.680 1.00 96.88 192 ASN A CA 1
ATOM 1503 C C . ASN A 1 192 ? -14.421 12.442 14.374 1.00 96.88 192 ASN A C 1
ATOM 1505 O O . ASN A 1 192 ? -14.485 13.468 15.056 1.00 96.88 192 ASN A O 1
ATOM 1509 N N . ARG A 1 193 ? -13.525 12.336 13.388 1.00 95.31 193 ARG A N 1
ATOM 1510 C CA . ARG A 1 193 ? -12.694 13.468 12.966 1.00 95.31 193 ARG A CA 1
ATOM 1511 C C . ARG A 1 193 ? -13.567 14.534 12.305 1.00 95.31 193 ARG A C 1
ATOM 1513 O O . ARG A 1 193 ? -14.529 14.218 11.616 1.00 95.31 193 ARG A O 1
ATOM 1520 N N . LYS A 1 194 ? -13.179 15.802 12.470 1.00 94.94 194 LYS A N 1
ATOM 1521 C CA . LYS A 1 194 ? -13.864 16.936 11.834 1.00 94.94 194 LYS A CA 1
ATOM 1522 C C . LYS A 1 194 ? -13.979 16.728 10.320 1.00 94.94 194 LYS A C 1
ATOM 1524 O O . LYS A 1 194 ? -12.992 16.351 9.677 1.00 94.94 194 LYS A O 1
ATOM 1529 N N . PHE A 1 195 ? -15.157 17.025 9.775 1.00 93.38 195 PHE A N 1
ATOM 1530 C CA . PHE A 1 195 ? -15.358 17.121 8.333 1.00 93.38 195 PHE A CA 1
ATOM 1531 C C . PHE A 1 195 ? -14.430 18.181 7.733 1.00 93.38 195 PHE A C 1
ATOM 1533 O O . PHE A 1 195 ? -14.040 19.144 8.397 1.00 93.38 195 PHE A O 1
ATOM 1540 N N . LYS A 1 196 ? -14.028 17.963 6.484 1.00 92.00 196 LYS A N 1
ATOM 1541 C CA . LYS A 1 196 ? -13.073 18.799 5.756 1.00 92.00 196 LYS A CA 1
ATOM 1542 C C . LYS A 1 196 ? -13.306 18.660 4.256 1.00 92.00 196 LYS A C 1
ATOM 1544 O O . LYS A 1 196 ? -13.877 17.660 3.827 1.00 92.00 196 LYS A O 1
ATOM 1549 N N . ASN A 1 197 ? -12.789 19.617 3.493 1.00 89.62 197 ASN A N 1
ATOM 1550 C CA . ASN A 1 197 ? -12.709 19.500 2.041 1.00 89.62 197 ASN A CA 1
ATOM 1551 C C . ASN A 1 197 ? -11.801 18.327 1.649 1.00 89.62 197 ASN A C 1
ATOM 1553 O O . ASN A 1 197 ? -10.894 17.953 2.410 1.00 89.62 197 ASN A O 1
ATOM 1557 N N . GLU A 1 198 ? -12.099 17.736 0.493 1.00 85.69 198 GLU A N 1
ATOM 1558 C CA . GLU A 1 198 ? -11.427 16.533 -0.002 1.00 85.69 198 GLU A CA 1
ATOM 1559 C C . GLU A 1 198 ? -9.906 16.689 -0.153 1.00 85.69 198 GLU A C 1
ATOM 1561 O O . GLU A 1 198 ? -9.453 17.717 -0.707 1.00 85.69 198 GLU A O 1
#

pLDDT: mean 92.76, std 7.9, range [56.06, 98.44]

Solvent-accessible surface area (backbone atoms only — not comparable to full-atom values): 10849 Å² total; per-residue (Å²): 132,85,82,56,77,47,78,36,30,42,66,58,63,69,46,54,74,70,57,40,83,30,48,31,27,38,20,24,92,66,72,62,72,71,65,54,60,81,32,67,96,51,50,47,46,76,40,82,46,95,50,36,71,44,42,55,49,34,55,43,49,33,29,39,52,5,21,44,36,14,36,43,59,50,68,67,63,51,68,68,50,47,53,53,47,55,57,53,48,52,56,46,51,46,53,51,30,53,67,68,77,37,66,57,76,53,46,80,31,37,25,23,47,45,24,32,52,51,30,42,71,34,74,85,25,56,28,10,38,53,20,35,24,62,80,40,64,78,59,44,73,73,51,68,65,90,74,28,62,19,62,56,31,46,52,53,54,68,69,33,87,82,51,69,52,88,81,35,63,66,66,42,42,42,49,41,35,77,74,68,44,57,62,74,58,47,53,50,56,63,69,69,48,80,88,74,87,132

Secondary structure (DSSP, 8-state):
----EEEESS--HHHHHTT--EEEEEEESS--GGGGGGGTTSSEEEEEES-HHHHHHHHHHHHHHHHHHHHHHHTT--HHHHHHHHHHHHHHHHHHHHHTT--GGGGGSIIIIIHHHHHHS-TTSHHHHHHHTTT-HHHHHHS-GGG-HHHHHHHHHHH-TT--GGG-HHHHHHHHHHTT--HHHHHHHHHTSPP---